Protein AF-A0A7S2XQP4-F1 (afdb_monomer)

InterPro domains:
  IPR036770 Ankyrin repeat-containing domain superfamily [G3DSA:1.25.40.20] (1-194)
  IPR036770 Ankyrin repeat-containing domain superfamily [SSF48403] (5-182)

Radius of gyration: 18.15 Å; Cα contacts (8 Å, |Δi|>4): 309; chains: 1; bounding box: 53×40×54 Å

Foldseek 3Di:
DDPDQLLNCLLVVVQVVNVVQCPDPVNLVLLLPLQNARADPPDPRPWRDHSLLSNLLRQHPPVSNVSSCVSHVCLQLQATPPWGAGSLLSNLLSQLPVPPDPDHDLVSNVVSCVSDLLLSQQQAFTNDPVWTDGSLLSNLLSVGPLSNNLSSLVSVVVNVDQRAIPVRDGSLVSNVPRDPCVVPVQSNQSSVQSNVVHHRDDDPDPPPPPPDPPDD

Mean predicted aligned error: 7.19 Å

Organism: NCBI:txid420275

Solvent-accessible surface area (backbone atoms only — not comparable to full-atom values): 12306 Å² total; per-residue (Å²): 131,82,85,76,48,66,66,55,28,42,78,67,63,36,59,68,59,39,55,60,47,54,72,35,66,77,46,39,57,42,53,46,38,94,79,44,47,57,83,53,97,86,48,74,93,74,46,41,38,40,66,56,36,52,31,26,52,60,66,55,56,66,70,60,50,52,50,51,38,75,50,27,58,62,55,61,72,44,54,24,34,86,33,37,38,30,23,56,43,31,26,36,52,44,46,24,53,63,91,83,48,96,75,69,69,64,57,62,49,51,52,50,45,72,77,39,68,36,54,63,61,50,69,44,46,18,62,34,97,91,48,27,39,24,46,52,31,45,20,36,50,44,58,28,50,66,66,54,49,42,55,43,48,55,47,34,57,78,54,74,55,87,69,54,35,75,83,72,39,42,36,67,55,36,33,58,73,64,42,71,55,89,82,41,57,66,61,51,53,28,50,56,22,46,82,66,80,37,82,50,80,83,66,85,74,75,81,73,72,70,73,71,94,81,71,132

pLDDT: mean 83.09, std 13.64, range [42.19, 96.81]

Nearest PDB structures (foldseek):
  7jya-assembly3_C  TM=7.624E-01  e=9.072E-04  Homo sapiens
  6lbg-assembly2_A  TM=7.378E-01  e=1.283E-03  Homo sapiens
  6xkc-assembly1_A  TM=7.132E-01  e=2.002E-03  Homo sapiens
  6len-assembly1_A  TM=7.351E-01  e=6.245E-03  Homo sapiens
  9bor-assembly1_A  TM=5.956E-01  e=2.754E-02  Homo sapiens

Sequence (216 aa):
MGNASLRKAILNEQWEDVRVMIKKESVMERIRNKNYIIPDRTVAEDQLVTALHLACSRDPPEDVLLTLLHLNLQSALTPSSPGGELPIHCAVRRAGQRKKRKFFSVEAVRILLDYSDASQQMSQQSSSEKGAFTPLHLACAVRAPCEVIRLLHEADLDSSRICLDAEHRTAWEIAKIKNHWIRYPTWRKNVKAILRGSDPVVYSEELNDEPNPAAP

Structure (mmCIF, N/CA/C/O backbone):
data_AF-A0A7S2XQP4-F1
#
_entry.id   AF-A0A7S2XQP4-F1
#
loop_
_atom_site.group_PDB
_atom_site.id
_atom_site.type_symbol
_atom_site.label_atom_id
_atom_site.label_alt_id
_atom_site.label_comp_id
_atom_site.label_asym_id
_atom_site.label_entity_id
_atom_site.label_seq_id
_atom_site.pdbx_PDB_ins_code
_atom_site.Cartn_x
_atom_site.Cartn_y
_atom_site.Cartn_z
_atom_site.occupancy
_atom_site.B_iso_or_equiv
_atom_site.auth_seq_id
_atom_site.auth_comp_id
_atom_site.auth_asym_id
_atom_site.auth_atom_id
_atom_site.pdbx_PDB_model_num
ATOM 1 N N . MET A 1 1 ? -7.258 0.270 33.671 1.00 44.06 1 MET A N 1
ATOM 2 C CA . MET A 1 1 ? -6.580 -0.190 32.438 1.00 44.06 1 MET A CA 1
ATOM 3 C C . MET A 1 1 ? -6.758 0.893 31.388 1.00 44.06 1 MET A C 1
ATOM 5 O O . MET A 1 1 ? -7.894 1.262 31.120 1.00 44.06 1 MET A O 1
ATOM 9 N N . GLY A 1 2 ? -5.674 1.496 30.896 1.00 50.19 2 GLY A N 1
ATOM 10 C CA . GLY A 1 2 ? -5.769 2.589 29.922 1.00 50.19 2 GLY A CA 1
ATOM 11 C C . GLY A 1 2 ? -6.382 2.090 28.615 1.00 50.19 2 GLY A C 1
ATOM 12 O O . GLY A 1 2 ? -5.980 1.037 28.129 1.00 50.19 2 GLY A O 1
ATOM 13 N N . ASN A 1 3 ? -7.350 2.823 28.061 1.00 50.72 3 ASN A N 1
ATOM 14 C CA . ASN A 1 3 ? -7.895 2.550 26.732 1.00 50.72 3 ASN A CA 1
ATOM 15 C C . ASN A 1 3 ? -6.755 2.637 25.711 1.00 50.72 3 ASN A C 1
ATOM 17 O O . ASN A 1 3 ? -6.392 3.729 25.269 1.00 50.72 3 ASN A O 1
ATOM 21 N N . ALA A 1 4 ? -6.154 1.497 25.369 1.00 67.69 4 ALA A N 1
ATOM 22 C CA . ALA A 1 4 ? -5.223 1.429 24.262 1.00 67.69 4 ALA A CA 1
ATOM 23 C C . ALA A 1 4 ? -5.968 1.913 23.011 1.00 67.69 4 ALA A C 1
ATOM 25 O O . ALA A 1 4 ? -7.053 1.433 22.687 1.00 67.69 4 ALA A O 1
ATOM 26 N N . SER A 1 5 ? -5.423 2.940 22.363 1.00 89.19 5 SER A N 1
ATOM 27 C CA . SER A 1 5 ? -5.982 3.446 21.114 1.00 89.19 5 SER A CA 1
ATOM 28 C C . SER A 1 5 ? -5.834 2.373 20.038 1.00 89.19 5 SER A C 1
ATOM 30 O O . SER A 1 5 ? -4.764 1.768 19.936 1.00 89.19 5 SER A O 1
ATOM 32 N N . LEU A 1 6 ? -6.858 2.192 19.199 1.00 90.50 6 LEU A N 1
ATOM 33 C CA . LEU A 1 6 ? -6.806 1.329 18.012 1.00 90.50 6 LEU A CA 1
ATOM 34 C C . LEU A 1 6 ? -5.544 1.607 17.175 1.00 90.50 6 LEU A C 1
ATOM 36 O O . LEU A 1 6 ? -4.886 0.673 16.725 1.00 90.50 6 LEU A O 1
ATOM 40 N N . ARG A 1 7 ? -5.136 2.886 17.072 1.00 90.31 7 ARG A N 1
ATOM 41 C CA . ARG A 1 7 ? -3.869 3.311 16.447 1.00 90.31 7 ARG A CA 1
ATOM 42 C C . ARG A 1 7 ? -2.678 2.536 16.993 1.00 90.31 7 ARG A C 1
ATOM 44 O O . ARG A 1 7 ? -1.879 1.998 16.240 1.00 90.31 7 ARG A O 1
ATOM 51 N N . LYS A 1 8 ? -2.554 2.524 18.321 1.00 92.12 8 LYS A N 1
ATOM 52 C CA . LYS A 1 8 ? -1.410 1.966 19.039 1.00 92.12 8 LYS A CA 1
ATOM 53 C C . LYS A 1 8 ? -1.379 0.451 18.880 1.00 92.12 8 LYS A C 1
ATOM 55 O O . LYS A 1 8 ? -0.309 -0.088 18.632 1.00 92.12 8 LYS A O 1
ATOM 60 N N . ALA A 1 9 ? -2.541 -0.200 18.957 1.00 95.00 9 ALA A N 1
ATOM 61 C CA . ALA A 1 9 ? -2.655 -1.635 18.725 1.00 95.00 9 ALA A CA 1
ATOM 62 C C . ALA A 1 9 ? -2.210 -2.010 17.299 1.00 95.00 9 ALA A C 1
ATOM 64 O O . ALA A 1 9 ? -1.390 -2.907 17.149 1.00 95.00 9 ALA A O 1
ATOM 65 N N . ILE A 1 10 ? -2.639 -1.268 16.267 1.00 94.69 10 ILE A N 1
ATOM 66 C CA . ILE A 1 10 ? -2.197 -1.492 14.877 1.00 94.69 10 ILE A CA 1
ATOM 67 C C . ILE A 1 10 ? -0.692 -1.220 14.713 1.00 94.69 10 ILE A C 1
ATOM 69 O O . ILE A 1 10 ? 0.028 -2.033 14.140 1.00 94.69 10 ILE A O 1
ATOM 73 N N . LEU A 1 11 ? -0.185 -0.097 15.234 1.00 92.19 11 LEU A N 1
ATOM 74 C CA . LEU A 1 11 ? 1.234 0.274 15.122 1.00 92.19 11 LEU A CA 1
ATOM 75 C C . LEU A 1 11 ? 2.173 -0.692 15.858 1.00 92.19 11 LEU A C 1
ATOM 77 O O . LEU A 1 11 ? 3.334 -0.817 15.471 1.00 92.19 11 LEU A O 1
ATOM 81 N N . ASN A 1 12 ? 1.688 -1.359 16.900 1.00 94.12 12 ASN A N 1
ATOM 82 C CA . ASN A 1 12 ? 2.415 -2.404 17.616 1.00 94.12 12 ASN A CA 1
ATOM 83 C C . ASN A 1 12 ? 2.062 -3.811 17.124 1.00 94.12 12 ASN A C 1
ATOM 85 O O . ASN A 1 12 ? 2.568 -4.781 17.678 1.00 94.12 12 ASN A O 1
ATOM 89 N N . GLU A 1 13 ? 1.200 -3.916 16.109 1.00 94.81 13 GLU A N 1
ATOM 90 C CA . GLU A 1 13 ? 0.775 -5.176 15.498 1.00 94.81 13 GLU A CA 1
ATOM 91 C C . GLU A 1 13 ? 0.135 -6.159 16.484 1.00 94.81 13 GLU A C 1
ATOM 93 O O . GLU A 1 13 ? 0.245 -7.379 16.374 1.00 94.81 13 GLU A O 1
ATOM 98 N N . GLN A 1 14 ? -0.566 -5.608 17.470 1.00 95.62 14 GLN A N 1
ATOM 99 C CA . GLN A 1 14 ? -1.340 -6.351 18.454 1.00 95.62 14 GLN A CA 1
ATOM 100 C C . GLN A 1 14 ? -2.693 -6.725 17.838 1.00 95.62 14 GLN A C 1
ATOM 102 O O . GLN A 1 14 ? -3.735 -6.202 18.225 1.00 95.62 14 GLN A O 1
ATOM 107 N N . TRP A 1 15 ? -2.681 -7.590 16.821 1.00 95.56 15 TRP A N 1
ATOM 108 C CA . TRP A 1 15 ? -3.864 -7.888 16.004 1.00 95.56 15 TRP A CA 1
ATOM 109 C C . TRP A 1 15 ? -5.032 -8.475 16.800 1.00 95.56 15 TRP A C 1
ATOM 111 O O . TRP A 1 15 ? -6.185 -8.207 16.473 1.00 95.56 15 TRP A O 1
ATOM 121 N N . GLU A 1 16 ? -4.754 -9.195 17.887 1.00 96.44 16 GLU A N 1
ATOM 122 C CA . GLU A 1 16 ? -5.806 -9.689 18.778 1.00 96.44 16 GLU A CA 1
ATOM 123 C C . GLU A 1 16 ? -6.508 -8.546 19.525 1.00 96.44 16 GLU A C 1
ATOM 125 O O . GLU A 1 16 ? -7.737 -8.475 19.553 1.00 96.44 16 GLU A O 1
ATOM 130 N N . ASP A 1 17 ? -5.744 -7.571 20.025 1.00 95.00 17 ASP A N 1
ATOM 131 C CA . ASP A 1 17 ? -6.309 -6.361 20.626 1.00 95.00 17 ASP A CA 1
ATOM 132 C C . ASP A 1 17 ? -7.120 -5.573 19.591 1.00 95.00 17 ASP A C 1
ATOM 134 O O . ASP A 1 17 ? -8.201 -5.070 19.900 1.00 95.00 17 ASP A O 1
ATOM 138 N N . VAL A 1 18 ? -6.639 -5.503 18.344 1.00 95.38 18 VAL A N 1
ATOM 139 C CA . VAL A 1 18 ? -7.362 -4.880 17.226 1.00 95.38 18 VAL A CA 1
ATOM 140 C C . VAL A 1 18 ? -8.710 -5.573 16.995 1.00 95.38 18 VAL A C 1
ATOM 142 O O . VAL A 1 18 ? -9.725 -4.881 16.934 1.00 95.38 18 VAL A O 1
ATOM 145 N N . ARG A 1 19 ? -8.767 -6.912 16.953 1.00 95.69 19 ARG A N 1
ATOM 146 C CA . ARG A 1 19 ? -10.027 -7.673 16.821 1.00 95.69 19 ARG A CA 1
ATOM 147 C C . ARG A 1 19 ? -11.001 -7.371 17.955 1.00 95.69 19 ARG A C 1
ATOM 149 O O . ARG A 1 19 ? -12.180 -7.118 17.706 1.00 95.69 19 ARG A O 1
ATOM 156 N N . VAL A 1 20 ? -10.519 -7.367 19.199 1.00 94.75 20 VAL A N 1
ATOM 157 C CA . VAL A 1 20 ? -11.343 -7.051 20.377 1.00 94.75 20 VAL A CA 1
ATOM 158 C C . VAL A 1 20 ? -11.851 -5.609 20.322 1.00 94.75 20 VAL A C 1
ATOM 160 O O . VAL A 1 20 ? -13.005 -5.347 20.657 1.00 94.75 20 VAL A O 1
ATOM 163 N N . MET A 1 21 ? -11.013 -4.660 19.899 1.00 93.38 21 MET A N 1
ATOM 164 C CA . MET A 1 21 ? -11.388 -3.250 19.787 1.00 93.38 21 MET A CA 1
ATOM 165 C C . MET A 1 21 ? -12.403 -3.008 18.678 1.00 93.38 21 MET A C 1
ATOM 167 O O . MET A 1 21 ? -13.371 -2.291 18.914 1.00 93.38 21 MET A O 1
ATOM 171 N N . ILE A 1 22 ? -12.205 -3.603 17.500 1.00 92.50 22 ILE A N 1
ATOM 172 C CA . ILE A 1 22 ? -13.091 -3.425 16.349 1.00 92.50 22 ILE A CA 1
ATOM 173 C C . ILE A 1 22 ? -14.491 -3.979 16.637 1.00 92.50 22 ILE A C 1
ATOM 175 O O . ILE A 1 22 ? -15.457 -3.414 16.154 1.00 92.50 22 ILE A O 1
ATOM 179 N N . LYS A 1 23 ? -14.643 -5.004 17.483 1.00 92.31 23 LYS A N 1
ATOM 180 C CA . LYS A 1 23 ? -15.965 -5.521 17.888 1.00 92.31 23 LYS A CA 1
ATOM 181 C C . LYS A 1 23 ? -16.763 -4.579 18.805 1.00 92.31 23 LYS A C 1
ATOM 183 O O . LYS A 1 23 ? -17.938 -4.830 19.055 1.00 92.31 23 LYS A O 1
ATOM 188 N N . LYS A 1 24 ? -16.158 -3.515 19.346 1.00 91.75 24 LYS A N 1
ATOM 189 C CA . LYS A 1 24 ? -16.864 -2.549 20.206 1.00 91.75 24 LYS A CA 1
ATOM 190 C C . LYS A 1 24 ? -17.663 -1.576 19.337 1.00 91.75 24 LYS A C 1
ATOM 192 O O . LYS A 1 24 ? -17.072 -0.890 18.508 1.00 91.75 24 LYS A O 1
ATOM 197 N N . GLU A 1 25 ? -18.969 -1.438 19.582 1.00 87.06 25 GLU A N 1
ATOM 198 C CA . GLU A 1 25 ? -19.864 -0.581 18.774 1.00 87.06 25 GLU A CA 1
ATOM 199 C C . GLU A 1 25 ? -19.346 0.856 18.626 1.00 87.06 25 GLU A C 1
ATOM 201 O O . GLU A 1 25 ? -19.326 1.411 17.533 1.00 87.06 25 GLU A O 1
ATOM 206 N N . SER A 1 26 ? -18.815 1.438 19.703 1.00 85.81 26 SER A N 1
ATOM 207 C CA . SER A 1 26 ? -18.258 2.795 19.672 1.00 85.81 26 SER A CA 1
ATOM 208 C C . SER A 1 26 ? -17.043 2.951 18.750 1.00 85.81 26 SER A C 1
ATOM 210 O O . SER A 1 26 ? -16.777 4.050 18.266 1.00 85.81 26 SER A O 1
ATOM 212 N N . VAL A 1 27 ? -16.288 1.877 18.507 1.00 82.75 27 VAL A N 1
ATOM 213 C CA . VAL A 1 27 ? -15.153 1.856 17.574 1.00 82.75 27 VAL A CA 1
ATOM 214 C C . VAL A 1 27 ? -15.639 1.598 16.152 1.00 82.75 27 VAL A C 1
ATOM 216 O O . VAL A 1 27 ? -15.161 2.261 15.235 1.00 82.75 27 VAL A O 1
ATOM 219 N N . MET A 1 28 ? -16.610 0.699 15.964 1.00 82.69 28 MET A N 1
ATOM 220 C CA . MET A 1 28 ? -17.223 0.463 14.652 1.00 82.69 28 MET A CA 1
ATOM 221 C C . MET A 1 28 ? -17.856 1.732 14.099 1.00 82.69 28 MET A C 1
ATOM 223 O O . MET A 1 28 ? -17.564 2.106 12.969 1.00 82.69 28 MET A O 1
ATOM 227 N N . GLU A 1 29 ? -18.653 2.428 14.908 1.00 85.56 29 GLU A N 1
ATOM 228 C CA . GLU A 1 29 ? -19.345 3.643 14.477 1.00 85.56 29 GLU A CA 1
ATOM 229 C C . GLU A 1 29 ? -18.367 4.760 14.111 1.00 85.56 29 GLU A C 1
ATOM 231 O O . GLU A 1 29 ? -18.560 5.501 13.148 1.00 85.56 29 GLU A O 1
ATOM 236 N N . ARG A 1 30 ? -17.242 4.816 14.828 1.00 85.44 30 ARG A N 1
ATOM 237 C CA . ARG A 1 30 ? -16.115 5.660 14.448 1.00 85.44 30 ARG A CA 1
ATOM 238 C C . ARG A 1 30 ? -15.584 5.260 13.077 1.00 85.44 30 ARG A C 1
ATOM 240 O O . ARG A 1 30 ? -15.604 6.094 12.192 1.00 85.44 30 ARG A O 1
ATOM 247 N N . ILE A 1 31 ? -15.180 4.009 12.861 1.00 83.12 31 ILE A N 1
ATOM 248 C CA . ILE A 1 31 ? -14.607 3.560 11.577 1.00 83.12 31 ILE A CA 1
ATOM 249 C C . ILE A 1 31 ? -15.575 3.766 10.398 1.00 83.12 31 ILE A C 1
ATOM 251 O O . ILE A 1 31 ? -15.127 4.180 9.327 1.00 83.12 31 ILE A O 1
ATOM 255 N N . ARG A 1 32 ? -16.878 3.513 10.592 1.00 86.31 32 ARG A N 1
ATOM 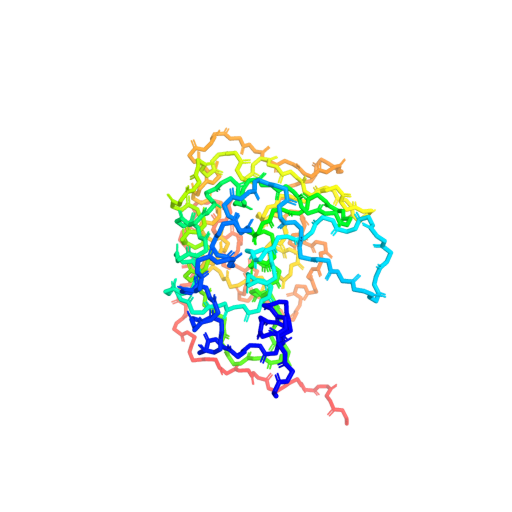256 C CA . ARG A 1 32 ? -17.934 3.718 9.582 1.00 86.31 32 ARG A CA 1
ATOM 257 C C . ARG A 1 32 ? -18.041 5.170 9.135 1.00 86.31 32 ARG A C 1
ATOM 259 O O . ARG A 1 32 ? -18.362 5.439 7.977 1.00 86.31 32 ARG A O 1
ATOM 266 N N . ASN A 1 33 ? -17.785 6.115 10.036 1.00 83.25 33 ASN A N 1
ATOM 267 C CA . ASN A 1 33 ? -17.797 7.520 9.680 1.00 83.25 33 ASN A CA 1
ATOM 268 C C . ASN A 1 33 ? -16.641 7.802 8.706 1.00 83.25 33 ASN A C 1
ATOM 270 O O . ASN A 1 33 ? -15.470 7.617 9.039 1.00 83.25 33 ASN A O 1
ATOM 274 N N . LYS A 1 34 ? -16.979 8.260 7.493 1.00 64.31 34 LYS A N 1
ATOM 275 C CA . LYS A 1 34 ? -16.046 8.475 6.368 1.00 64.31 34 LYS A CA 1
ATOM 276 C C . LYS A 1 34 ? -14.825 9.329 6.733 1.00 64.31 34 LYS A C 1
ATOM 278 O O . LYS A 1 34 ? -13.781 9.187 6.109 1.00 64.31 34 LYS A O 1
ATOM 283 N N . ASN A 1 35 ? -14.949 10.158 7.768 1.00 62.03 35 ASN A N 1
ATOM 284 C CA . ASN A 1 35 ? -13.912 11.071 8.236 1.00 62.03 35 ASN A CA 1
ATOM 285 C C . ASN A 1 35 ? -13.186 10.588 9.497 1.00 62.03 35 ASN A C 1
ATOM 287 O O . ASN A 1 35 ? -12.540 11.397 10.163 1.00 62.03 35 ASN A O 1
ATOM 291 N N . TYR A 1 36 ? -13.292 9.310 9.881 1.00 69.00 36 TYR A N 1
ATOM 292 C CA . TYR A 1 36 ? -12.558 8.807 11.040 1.00 69.00 36 TYR A CA 1
ATOM 293 C C . TYR A 1 36 ? -11.077 8.634 10.733 1.00 69.00 36 TYR A C 1
ATOM 295 O O . TYR A 1 36 ? -10.547 7.561 10.438 1.00 69.00 36 TYR A O 1
ATOM 303 N N . ILE A 1 37 ? -10.417 9.773 10.834 1.00 70.00 37 ILE A N 1
ATOM 304 C CA . ILE A 1 37 ? -8.987 9.925 10.951 1.00 70.00 37 ILE A CA 1
ATOM 305 C C . ILE A 1 37 ? -8.637 9.410 12.332 1.00 70.00 37 ILE A C 1
ATOM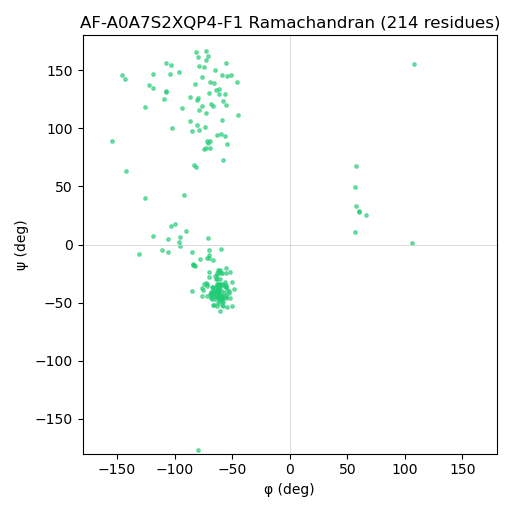 307 O O . ILE A 1 37 ? -9.270 9.785 13.320 1.00 70.00 37 ILE A O 1
ATOM 311 N N . ILE A 1 38 ? -7.643 8.536 12.420 1.00 68.81 38 ILE A N 1
ATOM 312 C CA . ILE A 1 38 ? -7.154 8.120 13.724 1.00 68.81 38 ILE A CA 1
ATOM 313 C C . ILE A 1 38 ? -6.209 9.221 14.210 1.00 68.81 38 ILE A C 1
ATOM 315 O O . ILE A 1 38 ? -5.073 9.256 13.729 1.00 68.81 38 ILE A O 1
ATOM 319 N N . PRO A 1 39 ? -6.617 10.104 15.145 1.00 60.84 39 PRO A N 1
ATOM 320 C CA . PRO A 1 39 ? -5.781 11.224 15.544 1.00 60.84 39 PRO A CA 1
ATOM 321 C C . PRO A 1 39 ? -4.476 10.699 16.138 1.00 60.84 39 PRO A C 1
ATOM 323 O O . PRO A 1 39 ? -4.477 9.834 17.023 1.00 60.84 39 PRO A O 1
ATOM 326 N N . ASP A 1 40 ? -3.359 11.218 15.640 1.00 66.12 40 ASP A N 1
ATOM 327 C CA . ASP A 1 40 ? -2.088 11.103 16.331 1.00 66.12 40 ASP A CA 1
ATOM 328 C C . ASP A 1 40 ? -1.893 12.351 17.178 1.00 66.12 40 ASP A C 1
ATOM 330 O O . ASP A 1 40 ? -1.796 13.446 16.643 1.00 66.12 40 ASP A O 1
ATOM 334 N N . ARG A 1 41 ? -1.810 12.202 18.501 1.00 63.88 41 ARG A N 1
ATOM 335 C CA . ARG A 1 41 ? -1.507 13.344 19.380 1.00 63.88 41 ARG A CA 1
ATOM 336 C C . ARG A 1 41 ? -0.065 13.837 19.234 1.00 63.88 41 ARG A C 1
ATOM 338 O O . ARG A 1 41 ? 0.287 14.838 19.843 1.00 63.88 41 ARG A O 1
ATOM 345 N N . THR A 1 42 ? 0.777 13.101 18.510 1.00 63.88 42 THR A N 1
ATOM 346 C CA . THR A 1 42 ? 2.208 13.392 18.360 1.00 63.88 42 THR A CA 1
ATOM 347 C C . THR A 1 42 ? 2.578 13.957 16.995 1.00 63.88 42 THR A C 1
ATOM 349 O O . THR A 1 42 ? 3.722 14.360 16.800 1.00 63.88 42 THR A O 1
ATOM 352 N N . VAL A 1 43 ? 1.633 14.007 16.057 1.00 59.56 43 VAL A N 1
ATOM 353 C CA . VAL A 1 43 ? 1.865 14.509 14.703 1.00 59.56 43 VAL A CA 1
ATOM 354 C C . VAL A 1 43 ? 0.953 15.708 14.479 1.00 59.56 43 VAL A C 1
ATOM 356 O O . VAL A 1 43 ? -0.130 15.753 15.058 1.00 59.56 43 VAL A O 1
ATOM 359 N N . ALA A 1 44 ? 1.407 16.693 13.697 1.00 65.38 44 ALA A N 1
ATOM 360 C CA . ALA A 1 44 ? 0.605 17.864 13.345 1.00 65.38 44 ALA A CA 1
ATOM 361 C C . ALA A 1 44 ? -0.814 17.435 12.923 1.00 65.38 44 ALA A C 1
ATOM 363 O O . ALA A 1 44 ? -0.966 16.411 12.250 1.00 65.38 44 ALA A O 1
ATOM 364 N N . GLU A 1 45 ? -1.829 18.195 13.344 1.00 60.53 45 GLU A N 1
ATOM 365 C CA . GLU A 1 45 ? -3.257 17.824 13.313 1.00 60.53 45 GLU A CA 1
ATOM 366 C C . GLU A 1 45 ? -3.820 17.509 11.905 1.00 60.53 45 GLU A C 1
ATOM 368 O O . GLU A 1 45 ? -4.940 17.019 11.786 1.00 60.53 45 GLU A O 1
ATOM 373 N N . ASP A 1 46 ? -3.022 17.674 10.847 1.00 65.75 46 ASP A N 1
ATOM 374 C CA . ASP A 1 46 ? -3.437 17.602 9.442 1.00 65.75 46 ASP A CA 1
ATOM 375 C C . ASP A 1 46 ? -3.223 16.230 8.763 1.00 65.75 46 ASP A C 1
ATOM 377 O O . ASP A 1 46 ? -3.416 16.082 7.548 1.00 65.75 46 ASP A O 1
ATOM 381 N N . GLN A 1 47 ? -2.812 15.194 9.507 1.00 76.00 47 GLN A N 1
ATOM 382 C CA . GLN A 1 47 ? -2.591 13.865 8.922 1.00 76.00 47 GLN A CA 1
ATOM 383 C C . GLN A 1 47 ? -3.868 13.026 8.838 1.00 76.00 47 GLN A C 1
ATOM 385 O O . GLN A 1 47 ? -4.254 12.324 9.776 1.00 76.00 47 GLN A O 1
ATOM 390 N N . LEU A 1 48 ? -4.486 13.029 7.660 1.00 82.50 48 LEU A N 1
ATOM 391 C CA . LEU A 1 48 ? -5.571 12.121 7.295 1.00 82.50 48 LEU A CA 1
ATOM 392 C C . LEU A 1 48 ? -5.022 10.703 7.087 1.00 82.50 48 LEU A C 1
ATOM 394 O O . LEU A 1 48 ? -4.634 10.337 5.984 1.00 82.50 48 LEU A O 1
ATOM 398 N N . VAL A 1 49 ? -4.968 9.887 8.139 1.00 89.25 49 VAL A N 1
ATOM 399 C CA . VAL A 1 49 ? -4.577 8.472 8.030 1.00 89.25 49 VAL A CA 1
ATOM 400 C C . VAL A 1 49 ? -5.656 7.591 8.653 1.00 89.25 49 VAL A C 1
ATOM 402 O O . VAL A 1 49 ? -5.952 7.686 9.848 1.00 89.25 49 VAL A O 1
ATOM 405 N N . THR A 1 50 ? -6.257 6.726 7.833 1.00 91.69 50 THR A N 1
ATOM 406 C CA . THR A 1 50 ? -7.311 5.795 8.272 1.00 91.69 50 THR A CA 1
ATOM 407 C C . THR A 1 50 ? -6.715 4.552 8.944 1.00 91.69 50 THR A C 1
ATOM 409 O O . THR A 1 50 ? -5.526 4.249 8.798 1.00 91.69 50 THR A O 1
ATOM 412 N N . ALA A 1 51 ? -7.554 3.783 9.648 1.00 93.94 51 ALA A N 1
ATOM 413 C CA . ALA A 1 51 ? -7.179 2.472 10.193 1.00 93.94 51 ALA A CA 1
ATOM 414 C C . ALA A 1 51 ? -6.584 1.546 9.126 1.00 93.94 51 ALA A C 1
ATOM 416 O O . ALA A 1 51 ? -5.600 0.854 9.386 1.00 93.94 51 ALA A O 1
ATOM 417 N N . LEU A 1 52 ? -7.162 1.578 7.921 1.00 94.44 52 LEU A N 1
ATOM 418 C CA . LEU A 1 52 ? -6.774 0.720 6.813 1.00 94.44 52 LEU A CA 1
ATOM 419 C C . LEU A 1 52 ? -5.362 1.045 6.304 1.00 94.44 52 LEU A C 1
ATOM 421 O O . LEU A 1 52 ? -4.574 0.125 6.109 1.00 94.44 52 LEU A O 1
ATOM 425 N N . HIS A 1 53 ? -4.992 2.327 6.191 1.00 94.25 53 HIS A N 1
ATOM 426 C CA . HIS A 1 53 ? -3.619 2.733 5.846 1.00 94.25 53 HIS A CA 1
ATOM 427 C C . HIS A 1 53 ? -2.600 2.191 6.851 1.00 94.25 53 HIS A C 1
ATOM 429 O O . HIS A 1 53 ? -1.594 1.585 6.472 1.00 94.25 53 HIS A O 1
ATOM 435 N N . LEU A 1 54 ? -2.875 2.386 8.148 1.00 94.00 54 LEU A N 1
ATOM 436 C CA . LEU A 1 54 ? -1.993 1.913 9.212 1.00 94.00 54 LEU A CA 1
ATOM 437 C C . LEU A 1 54 ? -1.868 0.393 9.181 1.00 94.00 54 LEU A C 1
ATOM 439 O O . LEU A 1 54 ? -0.749 -0.111 9.239 1.00 94.00 54 LEU A O 1
ATOM 443 N N . ALA A 1 55 ? -2.985 -0.324 9.041 1.00 95.50 55 ALA A N 1
ATOM 444 C CA . ALA A 1 55 ? -2.996 -1.776 8.956 1.00 95.50 55 ALA A CA 1
ATOM 445 C C . ALA A 1 55 ? -2.147 -2.253 7.770 1.00 95.50 55 ALA A C 1
ATOM 447 O O . ALA A 1 55 ? -1.193 -2.994 7.980 1.00 95.50 55 ALA A O 1
ATOM 448 N N . CYS A 1 56 ? -2.390 -1.731 6.562 1.00 95.25 56 CYS A N 1
ATOM 449 C CA . CYS A 1 56 ? -1.646 -2.078 5.344 1.00 95.25 56 CYS A CA 1
ATOM 450 C C . CYS A 1 56 ? -0.140 -1.801 5.459 1.00 95.25 56 CYS A C 1
ATOM 452 O O . CYS A 1 56 ? 0.679 -2.575 4.967 1.00 95.25 56 CYS A O 1
ATOM 454 N N . SER A 1 57 ? 0.254 -0.740 6.171 1.00 94.00 57 SER A N 1
ATOM 455 C CA . SER A 1 57 ? 1.671 -0.442 6.430 1.00 94.00 57 SER A CA 1
ATOM 456 C C . SER A 1 57 ? 2.366 -1.471 7.336 1.00 94.00 57 SER A C 1
ATOM 458 O O . SER A 1 57 ? 3.596 -1.472 7.446 1.00 94.00 57 SER A O 1
ATOM 460 N N . ARG A 1 58 ? 1.589 -2.338 7.997 1.00 94.69 58 ARG A N 1
ATOM 461 C CA . ARG A 1 58 ? 2.033 -3.301 9.009 1.00 94.69 58 ARG A CA 1
ATOM 462 C C . ARG A 1 58 ? 1.781 -4.765 8.657 1.00 94.69 58 ARG A C 1
ATOM 464 O O . ARG A 1 58 ? 2.111 -5.603 9.487 1.00 94.69 58 ARG A O 1
ATOM 471 N N . ASP A 1 59 ? 1.341 -5.059 7.432 1.00 93.75 59 ASP A N 1
ATOM 472 C CA . ASP A 1 59 ? 1.074 -6.428 6.954 1.00 93.75 59 ASP A CA 1
ATOM 473 C C . ASP A 1 59 ? 0.040 -7.145 7.850 1.00 93.75 59 ASP A C 1
ATOM 475 O O . ASP A 1 59 ? 0.391 -8.024 8.640 1.00 93.75 59 ASP A O 1
ATOM 479 N N . PRO A 1 60 ? -1.220 -6.673 7.836 1.00 95.44 60 PRO A N 1
ATOM 480 C CA . PRO A 1 60 ? -2.237 -7.134 8.765 1.00 95.44 60 PRO A CA 1
ATOM 481 C C . PRO A 1 60 ? -2.714 -8.544 8.382 1.00 95.44 60 PRO A C 1
ATOM 483 O O . PRO A 1 60 ? -2.708 -8.889 7.199 1.00 95.44 60 PRO A O 1
ATOM 486 N N . PRO A 1 61 ? -3.199 -9.346 9.346 1.00 96.44 61 PRO A N 1
ATOM 487 C CA . PRO A 1 61 ? -3.936 -10.565 9.042 1.00 96.44 61 PRO A CA 1
ATOM 488 C C . PRO A 1 61 ? -5.127 -10.283 8.122 1.00 96.44 61 PRO A C 1
ATOM 490 O O . PRO A 1 61 ? -5.788 -9.247 8.252 1.00 96.44 61 PRO A O 1
ATOM 493 N N . GLU A 1 62 ? -5.418 -11.227 7.229 1.00 95.94 62 GLU A N 1
ATOM 494 C CA . GLU A 1 62 ? -6.520 -11.147 6.264 1.00 95.94 62 GLU A CA 1
ATOM 495 C C . GLU A 1 62 ? -7.856 -10.813 6.938 1.00 95.94 62 GLU A C 1
ATOM 497 O O . GLU A 1 62 ? -8.552 -9.894 6.515 1.00 95.94 62 GLU A O 1
ATOM 502 N N . ASP A 1 63 ? -8.182 -11.480 8.045 1.00 96.81 63 ASP A N 1
ATOM 503 C CA . ASP A 1 63 ? -9.445 -11.275 8.753 1.00 96.81 63 ASP A CA 1
ATOM 504 C C . ASP A 1 63 ? -9.590 -9.843 9.296 1.00 96.81 63 ASP A C 1
ATOM 506 O O . ASP A 1 63 ? -10.668 -9.246 9.225 1.00 96.81 63 ASP A O 1
ATOM 510 N N . VAL A 1 64 ? -8.494 -9.253 9.785 1.00 96.62 64 VAL A N 1
ATOM 511 C CA . VAL A 1 64 ? -8.463 -7.856 10.241 1.00 96.62 64 VAL A CA 1
ATOM 512 C C . VAL A 1 64 ? -8.651 -6.909 9.061 1.00 96.62 64 VAL A C 1
ATOM 514 O O . VAL A 1 64 ? -9.426 -5.956 9.163 1.00 96.62 64 VAL A O 1
ATOM 517 N N . LEU A 1 65 ? -7.969 -7.171 7.943 1.00 96.06 65 LEU A N 1
ATOM 518 C CA . LEU A 1 65 ? -8.051 -6.349 6.739 1.00 96.06 65 LEU A CA 1
ATOM 519 C C . LEU A 1 65 ? -9.469 -6.348 6.156 1.00 96.06 65 LEU A C 1
ATOM 521 O O . LEU A 1 65 ? -10.046 -5.279 5.951 1.00 96.06 65 LEU A O 1
ATOM 525 N N . LEU A 1 66 ? -10.054 -7.535 5.980 1.00 95.50 66 LEU A N 1
ATOM 526 C CA . LEU A 1 66 ? -11.428 -7.711 5.523 1.00 95.50 66 LEU A CA 1
ATOM 527 C C . LEU A 1 66 ? -12.405 -7.026 6.474 1.00 95.50 66 LEU A C 1
ATOM 529 O O . LEU A 1 66 ? -13.285 -6.300 6.024 1.00 95.50 66 LEU A O 1
ATOM 533 N N . THR A 1 67 ? -12.252 -7.188 7.789 1.00 95.50 67 THR A N 1
ATOM 534 C CA . THR A 1 67 ? -13.148 -6.532 8.755 1.00 95.50 67 THR A CA 1
ATOM 535 C C . THR A 1 67 ? -13.093 -5.006 8.626 1.00 95.50 67 THR A C 1
ATOM 537 O O . THR A 1 67 ? -14.136 -4.353 8.610 1.00 95.50 67 THR A O 1
ATOM 540 N N . LEU A 1 68 ? -11.899 -4.417 8.490 1.00 94.69 68 LEU A N 1
ATOM 541 C CA . LEU A 1 68 ? -11.748 -2.970 8.294 1.00 94.69 68 LEU A CA 1
ATOM 542 C C . LEU A 1 68 ? -12.393 -2.488 6.984 1.00 94.69 68 LEU A C 1
ATOM 544 O O . LEU A 1 68 ? -13.048 -1.445 6.986 1.00 94.69 68 LEU A O 1
ATOM 548 N N . LEU A 1 69 ? -12.255 -3.255 5.899 1.00 93.94 69 LEU A N 1
ATOM 549 C CA . LEU A 1 69 ? -12.893 -2.968 4.611 1.00 93.94 69 LEU A CA 1
ATOM 550 C C . LEU A 1 69 ? -14.422 -3.034 4.694 1.00 93.94 69 LEU A C 1
ATOM 552 O O . LEU A 1 69 ? -15.094 -2.116 4.230 1.00 93.94 69 LEU A O 1
ATOM 556 N N . HIS A 1 70 ? -14.981 -4.060 5.341 1.00 92.94 70 HIS A N 1
ATOM 557 C CA . HIS A 1 70 ? -16.431 -4.185 5.534 1.00 92.94 70 HIS A CA 1
ATOM 558 C C . HIS A 1 70 ? -17.015 -3.041 6.368 1.00 92.94 70 HIS A C 1
ATOM 560 O O . HIS A 1 70 ? -18.144 -2.616 6.132 1.00 92.94 70 HIS A O 1
ATOM 566 N N . LEU A 1 71 ? -16.258 -2.532 7.344 1.00 91.88 71 LEU A N 1
ATOM 567 C CA . LEU A 1 71 ? -16.701 -1.406 8.164 1.00 91.88 71 LEU A CA 1
ATOM 568 C C . LEU A 1 71 ? -16.676 -0.081 7.407 1.00 91.88 71 LEU A C 1
ATOM 570 O O . LEU A 1 71 ? -17.508 0.783 7.676 1.00 91.88 71 LEU A O 1
ATOM 574 N N . ASN A 1 72 ? -15.730 0.101 6.486 1.00 91.31 72 ASN A N 1
ATOM 575 C CA . ASN A 1 72 ? -15.645 1.310 5.680 1.00 91.31 72 ASN A CA 1
ATOM 576 C C . ASN A 1 72 ? -14.936 1.045 4.348 1.00 91.31 72 ASN A C 1
ATOM 578 O O . ASN A 1 72 ? -13.727 1.251 4.215 1.00 91.31 72 ASN A O 1
ATOM 582 N N . LEU A 1 73 ? -15.718 0.670 3.337 1.00 90.62 73 LEU A N 1
ATOM 583 C CA . LEU A 1 73 ? -15.214 0.387 1.993 1.00 90.62 73 LEU A CA 1
ATOM 584 C C . LEU A 1 73 ? -14.522 1.602 1.362 1.00 90.62 73 LEU A C 1
ATOM 586 O O . LEU A 1 73 ? -13.504 1.474 0.689 1.00 90.62 73 LEU A O 1
ATOM 590 N N . GLN A 1 74 ? -15.044 2.803 1.626 1.00 89.38 74 GLN A N 1
ATOM 591 C CA . GLN A 1 74 ? -14.496 4.045 1.076 1.00 89.38 74 GLN A CA 1
ATOM 592 C C . GLN A 1 74 ? -13.075 4.312 1.568 1.00 89.38 74 GLN A C 1
ATOM 594 O O . GLN A 1 74 ? -12.303 4.947 0.857 1.00 89.38 74 GLN A O 1
ATOM 599 N N . SER A 1 75 ? -12.694 3.768 2.729 1.00 90.38 75 SER A N 1
ATOM 600 C CA . SER A 1 75 ? -11.337 3.916 3.254 1.00 90.38 75 SER A CA 1
ATOM 601 C C . SER A 1 75 ? -10.261 3.306 2.348 1.00 90.38 75 SER A C 1
ATOM 603 O O . SER A 1 75 ? -9.116 3.742 2.431 1.00 90.38 75 SER A O 1
ATOM 605 N N . ALA A 1 76 ? -10.618 2.361 1.465 1.00 91.94 76 ALA A N 1
ATOM 606 C CA . ALA A 1 76 ? -9.732 1.817 0.433 1.00 91.94 76 ALA A CA 1
ATOM 607 C C . ALA A 1 76 ? -9.416 2.831 -0.681 1.00 91.94 76 ALA A C 1
ATOM 609 O O . ALA A 1 76 ? -8.397 2.705 -1.354 1.00 91.94 76 ALA A O 1
ATOM 610 N N . LEU A 1 77 ? -10.281 3.828 -0.878 1.00 90.94 77 LEU A N 1
ATOM 611 C CA . LEU A 1 77 ? -10.175 4.853 -1.921 1.00 90.94 77 LEU A CA 1
ATOM 612 C C . LEU A 1 77 ? -9.866 6.244 -1.356 1.00 90.94 77 LEU A C 1
ATOM 614 O O . LEU A 1 77 ? -9.679 7.186 -2.119 1.00 90.94 77 LEU A O 1
ATOM 618 N N . THR A 1 78 ? -9.832 6.397 -0.031 1.00 89.56 78 THR A N 1
ATOM 619 C CA . THR A 1 78 ? -9.460 7.652 0.624 1.00 89.56 78 THR A CA 1
ATOM 620 C C . THR A 1 78 ? -7.944 7.838 0.557 1.00 89.56 78 THR A C 1
ATOM 622 O O . THR A 1 78 ? -7.231 7.026 1.142 1.00 89.56 78 THR A O 1
ATOM 625 N N . PRO A 1 79 ? -7.428 8.902 -0.079 1.00 90.44 79 PRO A N 1
ATOM 626 C CA . PRO A 1 79 ? -6.003 9.209 -0.054 1.00 90.44 79 PRO A CA 1
ATOM 627 C C . PRO A 1 79 ? -5.565 9.651 1.344 1.00 90.44 79 PRO A C 1
ATOM 629 O O . PRO A 1 79 ? -6.269 10.411 2.014 1.00 90.44 79 PRO A O 1
ATOM 632 N N . SER A 1 80 ? -4.389 9.211 1.784 1.00 90.38 80 SER A N 1
ATOM 633 C CA . SER A 1 80 ? -3.807 9.678 3.037 1.00 90.38 80 SER A CA 1
ATOM 634 C C . SER A 1 80 ? -3.277 11.110 2.934 1.00 90.38 80 SER A C 1
ATOM 636 O O . SER A 1 80 ? -2.900 11.575 1.861 1.00 90.38 80 SER A O 1
ATOM 638 N N . SER A 1 81 ? -3.120 11.790 4.068 1.00 84.94 81 SER A N 1
ATOM 639 C CA . SER A 1 81 ? -2.356 13.039 4.176 1.00 84.94 81 SER A CA 1
ATOM 640 C C . SER A 1 81 ? -1.221 12.891 5.201 1.00 84.94 81 SER A C 1
ATOM 642 O O . SER A 1 81 ? -1.455 12.322 6.273 1.00 84.94 81 SER A O 1
ATOM 644 N N . PRO A 1 82 ? -0.006 13.396 4.912 1.00 82.25 82 PRO A N 1
ATOM 645 C CA . PRO A 1 82 ? 0.416 14.003 3.647 1.00 82.25 82 PRO A CA 1
ATOM 646 C C . PRO A 1 82 ? 0.736 12.933 2.589 1.00 82.25 82 PRO A C 1
ATOM 648 O O . PRO A 1 82 ? 1.132 11.816 2.921 1.00 82.25 82 PRO A O 1
ATOM 651 N N . GLY A 1 83 ? 0.603 13.280 1.309 1.00 83.94 83 GLY A N 1
ATOM 652 C CA . GLY A 1 83 ? 1.129 12.466 0.206 1.00 83.94 83 GLY A CA 1
ATOM 653 C C . GLY A 1 83 ? 0.106 11.685 -0.613 1.00 83.94 83 GLY A C 1
ATOM 654 O O . GLY A 1 83 ? 0.515 10.996 -1.541 1.00 83.94 83 GLY A O 1
ATOM 655 N N . GLY A 1 84 ? -1.191 11.789 -0.322 1.00 90.25 84 GLY A N 1
ATOM 656 C CA . GLY A 1 84 ? -2.257 11.270 -1.184 1.00 90.25 84 GLY A CA 1
ATOM 657 C C . GLY A 1 84 ? -2.187 9.762 -1.413 1.00 90.25 84 GLY A C 1
ATOM 658 O O . GLY A 1 84 ? -2.556 9.281 -2.478 1.00 90.25 84 GLY A O 1
ATOM 659 N N . GLU A 1 85 ? -1.643 9.001 -0.467 1.00 92.00 85 GLU A N 1
ATOM 660 C CA . GLU A 1 85 ? -1.406 7.579 -0.676 1.00 92.00 85 GLU A CA 1
ATOM 661 C C . GLU A 1 85 ? -2.640 6.786 -0.310 1.00 92.00 85 GLU A C 1
ATOM 663 O O . GLU A 1 85 ? -3.128 6.898 0.801 1.00 92.00 85 GLU A O 1
ATOM 668 N N . LEU A 1 86 ? -3.111 5.940 -1.215 1.00 93.56 86 LEU A N 1
ATOM 669 C CA . LEU A 1 86 ? -4.125 4.940 -0.885 1.00 93.56 86 LEU A CA 1
ATOM 670 C C . LEU A 1 86 ? -3.557 3.813 0.002 1.00 93.56 86 LEU A C 1
ATOM 672 O O . LEU A 1 86 ? -2.344 3.563 -0.016 1.00 93.56 86 LEU A O 1
ATOM 676 N N . PRO A 1 87 ? -4.405 3.028 0.692 1.00 95.25 87 PRO A N 1
ATOM 677 C CA . PRO A 1 87 ? -3.953 1.878 1.477 1.00 95.25 87 PRO A CA 1
ATOM 678 C C 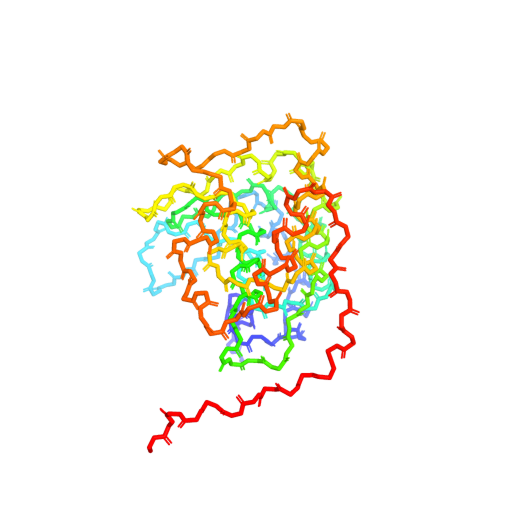. PRO A 1 87 ? -3.144 0.851 0.674 1.00 95.25 87 PRO A C 1
ATOM 680 O O . PRO A 1 87 ? -2.184 0.285 1.201 1.00 95.25 87 PRO A O 1
ATOM 683 N N . ILE A 1 88 ? -3.444 0.672 -0.618 1.00 95.75 88 ILE A N 1
ATOM 684 C CA . ILE A 1 88 ? -2.667 -0.214 -1.498 1.00 95.75 88 ILE A CA 1
ATOM 685 C C . ILE A 1 88 ? -1.215 0.256 -1.663 1.00 95.75 88 ILE A C 1
ATOM 687 O O . ILE A 1 88 ? -0.303 -0.568 -1.647 1.00 95.75 88 ILE A O 1
ATOM 691 N N . HIS A 1 89 ? -0.951 1.568 -1.696 1.00 94.56 89 HIS A N 1
ATOM 692 C CA . HIS A 1 89 ? 0.420 2.090 -1.713 1.00 94.56 89 HIS A CA 1
ATOM 693 C C . HIS A 1 89 ? 1.171 1.706 -0.434 1.00 94.56 89 HIS A C 1
ATOM 695 O O . HIS A 1 89 ? 2.345 1.330 -0.484 1.00 94.56 89 HIS A O 1
ATOM 701 N N . CYS A 1 90 ? 0.490 1.756 0.716 1.00 94.25 90 CYS A N 1
ATOM 702 C CA . CYS A 1 90 ? 1.054 1.352 2.001 1.00 94.25 90 CYS A CA 1
ATOM 703 C C . CYS A 1 90 ? 1.391 -0.149 2.023 1.00 94.25 90 CYS A C 1
ATOM 705 O O . CYS A 1 90 ? 2.498 -0.508 2.435 1.00 94.25 90 CYS A O 1
ATOM 707 N N . ALA A 1 91 ? 0.490 -1.005 1.524 1.00 95.31 91 ALA A N 1
ATOM 708 C CA . ALA A 1 91 ? 0.720 -2.446 1.396 1.00 95.31 91 ALA A CA 1
ATOM 709 C C . ALA A 1 91 ? 1.909 -2.747 0.462 1.00 95.31 91 ALA A C 1
ATOM 711 O O . ALA A 1 91 ? 2.849 -3.445 0.840 1.00 95.31 91 ALA A O 1
ATOM 712 N N . VAL A 1 92 ? 1.944 -2.134 -0.724 1.00 95.12 92 VAL A N 1
ATOM 713 C CA . VAL A 1 92 ? 3.026 -2.317 -1.706 1.00 95.12 92 VAL A CA 1
ATOM 714 C C . VAL A 1 92 ? 4.373 -1.837 -1.173 1.00 95.12 92 VAL A C 1
ATOM 716 O O . VAL A 1 92 ? 5.389 -2.520 -1.321 1.00 95.12 92 VAL A O 1
ATOM 719 N N . ARG A 1 93 ? 4.415 -0.675 -0.511 1.00 93.44 93 ARG A N 1
ATOM 720 C CA . ARG A 1 93 ? 5.646 -0.191 0.125 1.00 93.44 93 ARG A CA 1
ATOM 721 C C . ARG A 1 93 ? 6.148 -1.184 1.154 1.00 93.44 93 ARG A C 1
ATOM 723 O O . ARG A 1 93 ? 7.353 -1.436 1.218 1.00 93.44 93 ARG A O 1
ATOM 730 N N . ARG A 1 94 ? 5.236 -1.717 1.969 1.00 93.00 94 ARG A N 1
ATOM 731 C CA . ARG A 1 94 ? 5.565 -2.705 2.988 1.00 93.00 94 ARG A CA 1
ATOM 732 C C . ARG A 1 94 ? 6.149 -3.971 2.356 1.00 93.00 94 ARG A C 1
ATOM 734 O O . ARG A 1 94 ? 7.159 -4.455 2.865 1.00 93.00 94 ARG A O 1
ATOM 741 N N . ALA A 1 95 ? 5.636 -4.396 1.200 1.00 90.25 95 ALA A N 1
ATOM 742 C CA . ALA A 1 95 ? 6.153 -5.526 0.424 1.00 90.25 95 ALA A CA 1
ATOM 743 C C . ALA A 1 95 ? 7.639 -5.413 0.054 1.00 90.25 95 ALA A C 1
ATOM 745 O O . ALA A 1 95 ? 8.366 -6.405 0.051 1.00 90.25 95 ALA A O 1
ATOM 746 N N . GLY A 1 96 ? 8.120 -4.202 -0.237 1.00 87.00 96 GLY A N 1
ATOM 747 C CA . GLY A 1 96 ? 9.525 -3.960 -0.584 1.00 87.00 96 GLY A CA 1
ATOM 748 C C . GLY A 1 96 ? 10.495 -3.941 0.605 1.00 87.00 96 GLY A C 1
ATOM 749 O O . GLY A 1 96 ? 11.717 -3.970 0.425 1.00 87.00 96 GLY A O 1
ATOM 750 N N . GLN A 1 97 ? 9.999 -3.884 1.845 1.00 87.31 97 GLN A N 1
ATOM 751 C CA . GLN A 1 97 ? 10.837 -3.739 3.038 1.00 87.31 97 GLN A CA 1
ATOM 752 C C . GLN A 1 97 ? 11.409 -5.079 3.531 1.00 87.31 97 GLN A C 1
ATOM 754 O O . GLN A 1 97 ? 11.116 -5.533 4.634 1.00 87.31 97 GLN A O 1
ATOM 759 N N . ARG A 1 98 ? 12.323 -5.674 2.756 1.00 68.44 98 ARG A N 1
ATOM 760 C CA . ARG A 1 98 ? 12.988 -6.954 3.089 1.00 68.44 98 ARG A CA 1
ATOM 761 C C . ARG A 1 98 ? 13.823 -6.938 4.380 1.00 68.44 98 ARG A C 1
ATOM 763 O O . ARG A 1 98 ? 14.066 -7.973 4.978 1.00 68.44 98 ARG A O 1
ATOM 770 N N . LYS A 1 99 ? 14.277 -5.766 4.841 1.00 67.88 99 LYS A N 1
ATOM 771 C CA . LYS A 1 99 ? 15.312 -5.663 5.893 1.00 67.88 99 LYS A CA 1
ATOM 772 C C . LYS A 1 99 ? 14.869 -6.045 7.313 1.00 67.88 99 LYS A C 1
ATOM 774 O O . LYS A 1 99 ? 15.724 -6.104 8.187 1.00 67.88 99 LYS A O 1
ATOM 779 N N . LYS A 1 100 ? 13.572 -6.216 7.590 1.00 64.75 100 LYS A N 1
ATOM 780 C CA . LYS A 1 100 ? 13.086 -6.416 8.973 1.00 64.75 100 LYS A CA 1
ATOM 781 C C . LYS A 1 100 ? 12.135 -7.592 9.162 1.00 64.75 100 LYS A C 1
ATOM 783 O O . LYS A 1 100 ? 11.807 -7.892 10.305 1.00 64.75 100 LYS A O 1
ATOM 788 N N . ARG A 1 101 ? 11.678 -8.245 8.090 1.00 66.06 101 ARG A N 1
ATOM 789 C CA . ARG A 1 101 ? 10.743 -9.370 8.178 1.00 66.06 101 ARG A CA 1
ATOM 790 C C . ARG A 1 101 ? 11.039 -10.432 7.150 1.00 66.06 101 ARG A C 1
ATOM 792 O O . ARG A 1 101 ? 11.380 -10.117 6.018 1.00 66.06 101 ARG A O 1
ATOM 799 N N . LYS A 1 102 ? 10.858 -11.675 7.590 1.00 68.50 102 LYS A N 1
ATOM 800 C CA . LYS A 1 102 ? 11.106 -12.872 6.794 1.00 68.50 102 LYS A CA 1
ATOM 801 C C . LYS A 1 102 ? 10.071 -13.041 5.676 1.00 68.50 102 LYS A C 1
ATOM 803 O O . LYS A 1 102 ? 10.413 -13.585 4.638 1.00 68.50 102 LYS A O 1
ATOM 808 N N . PHE A 1 103 ? 8.851 -12.528 5.857 1.00 73.31 103 PHE A N 1
ATOM 809 C CA . PHE A 1 103 ? 7.763 -12.670 4.890 1.00 73.31 103 PHE A CA 1
ATOM 810 C C . PHE A 1 103 ? 6.868 -11.426 4.877 1.00 73.31 103 PHE A C 1
ATOM 812 O O . PHE A 1 103 ? 6.688 -10.782 5.912 1.00 73.31 103 PHE A O 1
ATOM 819 N N . PHE A 1 104 ? 6.358 -11.095 3.693 1.00 83.19 104 PHE A N 1
ATOM 820 C CA . PHE A 1 104 ? 5.286 -10.131 3.463 1.00 83.19 104 PHE A CA 1
ATOM 821 C C . PHE A 1 104 ? 4.124 -10.882 2.821 1.00 83.19 104 PHE A C 1
ATOM 823 O O . PHE A 1 104 ? 4.361 -11.654 1.885 1.00 83.19 104 PHE A O 1
ATOM 830 N N . SER A 1 105 ? 2.900 -10.646 3.286 1.00 86.56 105 SER A N 1
ATOM 831 C CA . SER A 1 105 ? 1.725 -11.256 2.680 1.00 86.56 105 SER A CA 1
ATOM 832 C C . SER A 1 105 ? 1.317 -10.522 1.404 1.00 86.56 105 SER A C 1
ATOM 834 O O . SER A 1 105 ? 0.885 -9.371 1.429 1.00 86.56 105 SER A O 1
ATOM 836 N N . VAL A 1 106 ? 1.397 -11.217 0.267 1.00 93.69 106 VAL A N 1
ATOM 837 C CA . VAL A 1 106 ? 0.829 -10.745 -1.010 1.00 93.69 106 VAL A CA 1
ATOM 838 C C . VAL A 1 106 ? -0.685 -10.512 -0.888 1.00 93.69 106 VAL A C 1
ATOM 840 O O . VAL A 1 106 ? -1.245 -9.680 -1.602 1.00 93.69 106 VAL A O 1
ATOM 843 N N . GLU A 1 107 ? -1.327 -11.193 0.060 1.00 94.50 107 GLU A N 1
ATOM 844 C CA . GLU A 1 107 ? -2.775 -11.216 0.230 1.00 94.50 107 GLU A CA 1
ATOM 845 C C . GLU A 1 107 ? -3.369 -9.839 0.517 1.00 94.50 107 GLU A C 1
ATOM 847 O O . GLU A 1 107 ? -4.426 -9.501 -0.001 1.00 94.50 107 GLU A O 1
ATOM 852 N N . ALA A 1 108 ? -2.653 -8.978 1.247 1.00 94.19 108 ALA A N 1
ATOM 853 C CA . ALA A 1 108 ? -3.135 -7.624 1.496 1.00 94.19 108 ALA A CA 1
ATOM 854 C C . ALA A 1 108 ? -3.292 -6.810 0.201 1.00 94.19 108 ALA A C 1
ATOM 856 O O . ALA A 1 108 ? -4.216 -6.012 0.086 1.00 94.19 108 ALA A O 1
ATOM 857 N N . VAL A 1 109 ? -2.405 -7.012 -0.781 1.00 95.44 109 VAL A N 1
ATOM 858 C CA . VAL A 1 109 ? -2.517 -6.354 -2.092 1.00 95.44 109 VAL A CA 1
ATOM 859 C C . VAL A 1 109 ? -3.670 -6.958 -2.888 1.00 95.44 109 VAL A C 1
ATOM 861 O O . VAL A 1 109 ? -4.462 -6.203 -3.441 1.00 95.44 109 VAL A O 1
ATOM 864 N N . ARG A 1 110 ? -3.793 -8.292 -2.899 1.00 95.25 110 ARG A N 1
ATOM 865 C CA . ARG A 1 110 ? -4.872 -9.011 -3.593 1.00 95.25 110 ARG A CA 1
ATOM 866 C C . ARG A 1 110 ? -6.252 -8.569 -3.098 1.00 95.25 110 ARG A C 1
ATOM 868 O O . ARG A 1 110 ? -7.039 -8.069 -3.886 1.00 95.25 110 ARG A O 1
ATOM 875 N N . ILE A 1 111 ? -6.480 -8.609 -1.785 1.00 95.06 111 ILE A N 1
ATOM 876 C CA . ILE A 1 111 ? -7.744 -8.190 -1.164 1.00 95.06 111 ILE A CA 1
ATOM 877 C C . ILE A 1 111 ? -8.097 -6.741 -1.520 1.00 95.06 111 ILE A C 1
ATOM 879 O O . ILE A 1 111 ? -9.255 -6.441 -1.790 1.00 95.06 111 ILE A O 1
ATOM 883 N N . LEU A 1 112 ? -7.125 -5.821 -1.519 1.00 94.31 112 LEU A N 1
ATOM 884 C CA . LEU A 1 112 ? -7.389 -4.418 -1.862 1.00 94.31 112 LEU A CA 1
ATOM 885 C C . LEU A 1 112 ? -7.759 -4.234 -3.339 1.00 94.31 112 LEU A C 1
ATOM 887 O O . LEU A 1 112 ? -8.624 -3.406 -3.634 1.00 94.31 112 LEU A O 1
ATOM 891 N N . LEU A 1 113 ? -7.135 -5.000 -4.236 1.00 92.75 113 LEU A N 1
ATOM 892 C CA . LEU A 1 113 ? -7.489 -5.022 -5.656 1.00 92.75 113 LEU A CA 1
ATOM 893 C C . LEU A 1 113 ? -8.885 -5.619 -5.874 1.00 92.75 113 LEU A C 1
ATOM 895 O O . LEU A 1 113 ? -9.643 -5.062 -6.655 1.00 92.75 113 LEU A O 1
ATOM 899 N N . ASP A 1 114 ? -9.251 -6.675 -5.143 1.00 90.75 114 ASP A N 1
ATOM 900 C CA . ASP A 1 114 ? -10.558 -7.337 -5.269 1.00 90.75 114 ASP A CA 1
ATOM 901 C C . ASP A 1 114 ? -11.715 -6.496 -4.696 1.00 90.75 114 ASP A C 1
ATOM 903 O O . ASP A 1 114 ? -12.838 -6.535 -5.199 1.00 90.75 114 ASP A O 1
ATOM 907 N N . TYR A 1 115 ? -11.467 -5.734 -3.623 1.00 84.75 115 TYR A N 1
ATOM 908 C CA . TYR A 1 115 ? -12.494 -4.922 -2.953 1.00 84.75 115 TYR A CA 1
ATOM 909 C C . TYR A 1 115 ? -12.730 -3.554 -3.589 1.00 84.75 115 TYR A C 1
ATOM 911 O O . TYR A 1 115 ? -13.736 -2.902 -3.294 1.00 84.75 115 TYR A O 1
ATOM 919 N N . SER A 1 116 ? -11.797 -3.075 -4.402 1.00 75.06 116 SER A N 1
ATOM 920 C CA . SER A 1 116 ? -11.929 -1.797 -5.084 1.00 75.06 116 SER A CA 1
ATOM 921 C C . SER A 1 116 ? -12.191 -2.022 -6.563 1.00 75.06 116 SER A C 1
ATOM 923 O O . SER A 1 116 ? -11.830 -3.049 -7.124 1.00 75.06 116 SER A O 1
ATOM 925 N N . ASP A 1 117 ? -12.809 -1.047 -7.223 1.00 77.75 117 ASP A N 1
ATOM 926 C CA . ASP A 1 117 ? -12.681 -0.962 -8.672 1.00 77.75 117 ASP A CA 1
ATOM 927 C C . ASP A 1 117 ? -11.193 -0.707 -8.947 1.00 77.75 117 ASP A C 1
ATOM 929 O O . ASP A 1 117 ? -10.721 0.425 -8.809 1.00 77.75 117 ASP A O 1
ATOM 933 N N . ALA A 1 118 ? -10.434 -1.780 -9.197 1.00 67.06 118 ALA A N 1
ATOM 934 C CA . ALA A 1 118 ? -8.976 -1.762 -9.270 1.00 67.06 118 ALA A CA 1
ATOM 935 C C . ALA A 1 118 ? -8.475 -0.651 -10.205 1.00 67.06 118 ALA A C 1
ATOM 937 O O . ALA A 1 118 ? -7.480 0.015 -9.917 1.00 67.06 118 ALA A O 1
ATOM 938 N N . SER A 1 119 ? -9.240 -0.345 -11.256 1.00 67.75 119 SER A N 1
ATOM 939 C CA . SER A 1 119 ? -8.981 0.756 -12.186 1.00 67.75 119 SER A CA 1
ATOM 940 C C . SER A 1 119 ? -8.845 2.132 -11.500 1.00 67.75 119 SER A C 1
ATOM 942 O O . SER A 1 119 ? -7.996 2.953 -11.875 1.00 67.75 119 SER A O 1
ATOM 944 N N . GLN A 1 120 ? -9.625 2.386 -10.445 1.00 75.69 120 GLN A N 1
ATOM 945 C CA . GLN A 1 120 ? -9.589 3.629 -9.674 1.00 75.69 120 GLN A CA 1
ATOM 946 C C . GLN A 1 120 ? -8.365 3.696 -8.765 1.00 75.69 120 GLN A C 1
ATOM 948 O O . GLN A 1 120 ? -7.748 4.752 -8.655 1.00 75.69 120 GLN A O 1
ATOM 953 N N . GLN A 1 121 ? -7.976 2.585 -8.136 1.00 72.69 121 GLN A N 1
ATOM 954 C CA . GLN A 1 121 ? -6.787 2.560 -7.278 1.00 72.69 121 GLN A CA 1
ATOM 955 C C . GLN A 1 121 ? -5.485 2.636 -8.076 1.00 72.69 121 GLN A C 1
ATOM 957 O O . GLN A 1 121 ? -4.520 3.253 -7.627 1.00 72.69 121 GLN A O 1
ATOM 962 N N . MET A 1 122 ? -5.461 2.015 -9.254 1.00 74.31 122 MET A N 1
ATOM 963 C CA . MET A 1 122 ? -4.264 1.899 -10.082 1.00 74.31 122 MET A CA 1
ATOM 964 C C . MET A 1 122 ? -3.904 3.205 -10.787 1.00 74.31 122 MET A C 1
ATOM 966 O O . MET A 1 122 ? -2.724 3.526 -10.929 1.00 74.31 122 MET A O 1
ATOM 970 N N . SER A 1 123 ? -4.909 3.997 -11.168 1.00 76.19 123 SER A N 1
ATOM 971 C CA . SER A 1 123 ? -4.698 5.296 -11.814 1.00 76.19 123 SER A CA 1
ATOM 972 C C . SER A 1 123 ? -4.412 6.435 -10.833 1.00 76.19 123 SER A C 1
ATOM 974 O O . SER A 1 123 ? -3.860 7.462 -11.237 1.00 76.19 123 SER A O 1
ATOM 976 N N . GLN A 1 124 ? -4.744 6.269 -9.549 1.00 78.31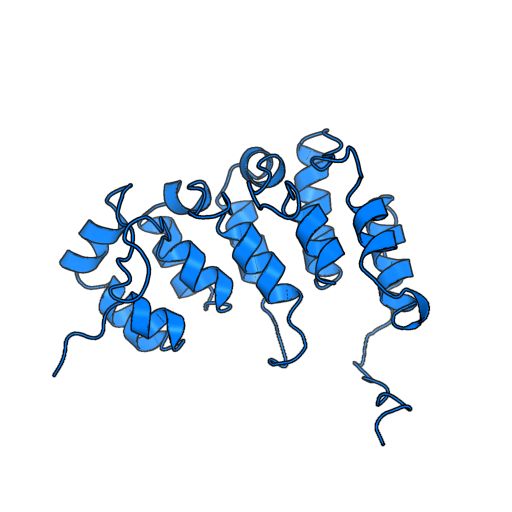 124 GLN A N 1
ATOM 977 C CA . GLN A 1 124 ? -4.438 7.270 -8.537 1.00 78.31 124 GLN A CA 1
ATOM 978 C C . GLN A 1 124 ? -2.947 7.281 -8.220 1.00 78.31 124 GLN A C 1
ATOM 980 O O . GLN A 1 124 ? -2.385 6.342 -7.656 1.00 78.31 124 GLN A O 1
ATOM 985 N N . GLN A 1 125 ? -2.311 8.390 -8.577 1.00 80.56 125 GLN A N 1
ATOM 986 C CA . GLN A 1 125 ? -0.947 8.664 -8.175 1.00 80.56 125 GLN A CA 1
ATOM 987 C C . GLN A 1 125 ? -0.939 9.251 -6.763 1.00 80.56 125 GLN A C 1
ATOM 989 O O . GLN A 1 125 ? -1.742 10.128 -6.438 1.00 80.56 125 GLN A O 1
ATOM 994 N N . SER A 1 126 ? 0.008 8.814 -5.937 1.00 81.00 126 SER A N 1
ATOM 995 C CA . SER A 1 126 ? 0.309 9.519 -4.693 1.00 81.00 126 SER A CA 1
ATOM 996 C C . SER A 1 126 ? 0.723 10.966 -4.982 1.00 81.00 126 SER A C 1
ATOM 998 O O . SER A 1 126 ? 1.374 11.244 -5.977 1.00 81.00 126 SER A O 1
ATOM 1000 N N . SER A 1 127 ? 0.396 11.921 -4.120 1.00 75.94 127 SER A N 1
ATOM 1001 C CA . SER A 1 127 ? 0.841 13.317 -4.233 1.00 75.94 127 SER A CA 1
ATOM 1002 C C . SER A 1 127 ? 2.147 13.551 -3.459 1.00 75.94 127 SER A C 1
ATOM 1004 O O . SER A 1 127 ? 2.269 14.508 -2.691 1.00 75.94 127 SER A O 1
ATOM 1006 N N . SER A 1 128 ? 3.103 12.624 -3.560 1.00 74.62 128 SER A N 1
ATOM 1007 C CA . SER A 1 128 ? 4.344 12.719 -2.788 1.00 74.62 128 SER A CA 1
ATOM 1008 C C . SER A 1 128 ? 5.290 13.761 -3.394 1.00 74.62 128 SER A C 1
ATOM 1010 O O . SER A 1 128 ? 5.421 13.848 -4.613 1.00 74.62 128 SER A O 1
ATOM 1012 N N . GLU A 1 129 ? 6.037 14.491 -2.558 1.00 73.56 129 GLU A N 1
ATOM 1013 C CA . GLU A 1 129 ? 7.102 15.412 -3.012 1.00 73.56 129 GLU A CA 1
ATOM 1014 C C . GLU A 1 129 ? 8.153 14.725 -3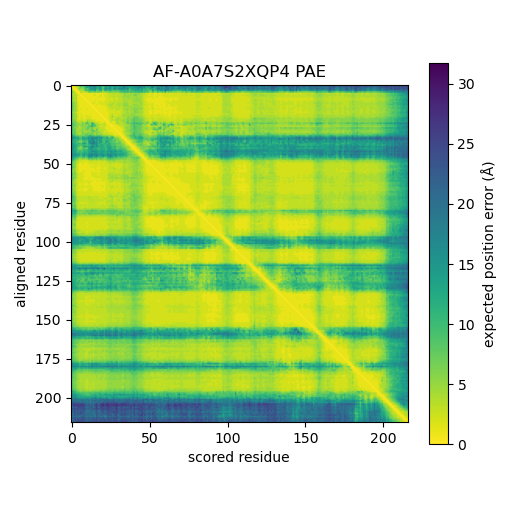.903 1.00 73.56 129 GLU A C 1
ATOM 1016 O O . GLU A 1 129 ? 8.884 15.376 -4.642 1.00 73.56 129 GLU A O 1
ATOM 1021 N N . LYS A 1 130 ? 8.250 13.392 -3.826 1.00 69.88 130 LYS A N 1
ATOM 1022 C CA . LYS A 1 130 ? 9.214 12.575 -4.572 1.00 69.88 130 LYS A CA 1
ATOM 1023 C C . LYS A 1 130 ? 8.692 12.110 -5.933 1.00 69.88 130 LYS A C 1
ATOM 1025 O O . LYS A 1 130 ? 9.322 11.237 -6.533 1.00 69.88 130 LYS A O 1
ATOM 1030 N N . GLY A 1 131 ? 7.573 12.668 -6.381 1.00 76.25 131 GLY A N 1
ATOM 1031 C CA . GLY A 1 131 ? 6.897 12.303 -7.614 1.00 76.25 131 GLY A CA 1
ATOM 1032 C C . GLY A 1 131 ? 5.604 11.548 -7.343 1.00 76.25 131 GLY A C 1
ATOM 1033 O O . GLY A 1 131 ? 5.417 10.927 -6.286 1.00 76.25 131 GLY A O 1
ATOM 1034 N N . ALA A 1 132 ? 4.708 11.634 -8.319 1.00 85.12 132 ALA A N 1
ATOM 1035 C CA . ALA A 1 132 ? 3.401 11.025 -8.244 1.00 85.12 132 ALA A CA 1
ATOM 1036 C C . ALA A 1 132 ? 3.469 9.577 -8.736 1.00 85.12 132 ALA A C 1
ATOM 1038 O O . ALA A 1 132 ? 3.644 9.327 -9.928 1.00 85.12 132 ALA A O 1
ATOM 1039 N N . PHE A 1 133 ? 3.397 8.616 -7.811 1.00 89.81 133 PHE A N 1
ATOM 1040 C CA . PHE A 1 133 ? 3.567 7.197 -8.127 1.00 89.81 133 PHE A CA 1
ATOM 1041 C C . PHE A 1 133 ? 2.244 6.459 -8.043 1.00 89.81 133 PHE A C 1
ATOM 1043 O O . PHE A 1 133 ? 1.561 6.543 -7.029 1.00 89.81 133 PHE A O 1
ATOM 1050 N N . THR A 1 134 ? 1.940 5.671 -9.073 1.00 93.06 134 THR A N 1
ATOM 1051 C CA . THR A 1 134 ? 0.917 4.624 -8.964 1.00 93.06 134 THR A CA 1
ATOM 1052 C C . THR A 1 134 ? 1.439 3.451 -8.122 1.00 93.06 134 THR A C 1
ATOM 1054 O O . THR A 1 134 ? 2.661 3.331 -7.919 1.00 93.06 134 THR A O 1
ATOM 1057 N N . PRO A 1 135 ? 0.569 2.522 -7.685 1.00 94.12 135 PRO A N 1
ATOM 1058 C CA . PRO A 1 135 ? 0.999 1.332 -6.957 1.00 94.12 135 PRO A CA 1
ATOM 1059 C C . PRO A 1 135 ? 2.063 0.516 -7.710 1.00 94.12 135 PRO A C 1
ATOM 1061 O O . PRO A 1 135 ? 3.040 0.077 -7.102 1.00 94.12 135 PRO A O 1
ATOM 1064 N N . LEU A 1 136 ? 1.948 0.377 -9.037 1.00 94.00 136 LEU A N 1
ATOM 1065 C CA . LEU A 1 136 ? 2.912 -0.371 -9.856 1.00 94.00 136 LEU A CA 1
ATOM 1066 C C . LEU A 1 136 ? 4.288 0.315 -9.934 1.00 94.00 136 LEU A C 1
ATOM 1068 O O . LEU A 1 136 ? 5.323 -0.350 -9.799 1.00 94.00 136 LEU A O 1
ATOM 1072 N N . HIS A 1 137 ? 4.328 1.645 -10.091 1.00 93.69 137 HIS A N 1
ATOM 1073 C CA . HIS A 1 137 ? 5.589 2.391 -10.025 1.00 93.69 137 HIS A CA 1
ATOM 1074 C C . HIS A 1 137 ? 6.252 2.223 -8.661 1.00 93.69 137 HIS A C 1
ATOM 1076 O O . HIS A 1 137 ? 7.457 1.969 -8.576 1.00 93.69 137 HIS A O 1
ATOM 1082 N N . LEU A 1 138 ? 5.459 2.329 -7.592 1.00 93.56 138 LEU A N 1
ATOM 1083 C CA . LEU A 1 138 ? 5.943 2.159 -6.233 1.00 93.56 138 LEU A CA 1
ATOM 1084 C C . LEU A 1 138 ? 6.504 0.748 -6.026 1.00 93.56 138 LEU A C 1
ATOM 1086 O O . LEU A 1 138 ? 7.615 0.628 -5.514 1.00 93.56 138 LEU A O 1
ATOM 1090 N N . ALA A 1 139 ? 5.808 -0.298 -6.483 1.00 94.56 139 ALA A N 1
ATOM 1091 C CA . ALA A 1 139 ? 6.257 -1.690 -6.412 1.00 94.56 139 ALA A CA 1
ATOM 1092 C C . ALA A 1 139 ? 7.635 -1.883 -7.068 1.00 94.56 139 ALA A C 1
ATOM 1094 O O . ALA A 1 139 ? 8.539 -2.487 -6.480 1.00 94.56 139 ALA A O 1
ATOM 1095 N N . CYS A 1 140 ? 7.827 -1.293 -8.250 1.00 93.94 140 CYS A N 1
ATOM 1096 C CA . CYS A 1 140 ? 9.100 -1.294 -8.967 1.00 93.94 140 CYS A CA 1
ATOM 1097 C C . CYS A 1 140 ? 10.195 -0.504 -8.231 1.00 93.94 140 CYS A C 1
ATOM 1099 O O . CYS A 1 140 ? 11.348 -0.946 -8.171 1.00 93.94 140 CYS A O 1
ATOM 1101 N N . ALA A 1 141 ? 9.845 0.644 -7.646 1.00 92.38 141 ALA A N 1
ATOM 1102 C CA . ALA A 1 141 ? 10.770 1.492 -6.897 1.00 92.38 141 ALA A CA 1
ATOM 1103 C C . ALA A 1 141 ? 11.267 0.827 -5.605 1.00 92.38 141 ALA A C 1
ATOM 1105 O O . ALA A 1 141 ? 12.423 1.008 -5.226 1.00 92.38 141 ALA A O 1
ATOM 1106 N N . VAL A 1 142 ? 10.407 0.061 -4.925 1.00 91.62 142 VAL A N 1
ATOM 1107 C CA . VAL A 1 142 ? 10.732 -0.574 -3.635 1.00 91.62 142 VAL A CA 1
ATOM 1108 C C . VAL A 1 142 ? 11.227 -2.015 -3.759 1.00 91.62 142 VAL A C 1
ATOM 1110 O O . VAL A 1 142 ? 11.580 -2.612 -2.744 1.00 91.62 142 VAL A O 1
ATOM 1113 N N . ARG A 1 143 ? 11.298 -2.573 -4.975 1.00 92.44 143 ARG A N 1
ATOM 1114 C CA . ARG A 1 143 ? 11.596 -3.997 -5.233 1.00 92.44 143 ARG A CA 1
ATOM 1115 C C . ARG A 1 143 ? 10.625 -4.931 -4.524 1.00 92.44 143 ARG A C 1
ATOM 1117 O O . ARG A 1 143 ? 11.035 -5.868 -3.833 1.00 92.44 143 ARG A O 1
ATOM 1124 N N . ALA A 1 144 ? 9.336 -4.653 -4.684 1.00 92.81 144 ALA A N 1
ATOM 1125 C CA . ALA A 1 144 ? 8.301 -5.569 -4.240 1.00 92.81 144 ALA A CA 1
ATOM 1126 C C . ALA A 1 144 ? 8.507 -6.966 -4.873 1.00 92.81 144 ALA A C 1
ATOM 1128 O O . ALA A 1 144 ? 9.162 -7.088 -5.921 1.00 92.81 144 ALA A O 1
ATOM 1129 N N . PRO A 1 145 ? 7.983 -8.033 -4.244 1.00 92.75 145 PRO A N 1
ATOM 1130 C CA . PRO A 1 145 ? 7.986 -9.371 -4.825 1.00 92.75 145 PRO A CA 1
ATOM 1131 C C . PRO A 1 145 ? 7.413 -9.371 -6.247 1.00 92.75 145 PRO A C 1
ATOM 1133 O O . PRO A 1 145 ? 6.488 -8.613 -6.540 1.00 92.75 145 PRO A O 1
ATOM 1136 N N . CYS A 1 146 ? 7.942 -10.237 -7.119 1.00 92.44 146 CYS A N 1
ATOM 1137 C CA . CYS A 1 146 ? 7.469 -10.356 -8.503 1.00 92.44 146 CYS A CA 1
ATOM 1138 C C . CYS A 1 146 ? 5.961 -10.629 -8.562 1.00 92.44 146 CYS A C 1
ATOM 1140 O O . CYS A 1 146 ? 5.288 -10.087 -9.427 1.00 92.44 146 CYS A O 1
ATOM 1142 N N . GLU A 1 147 ? 5.435 -11.381 -7.593 1.00 94.00 147 GLU A N 1
ATOM 1143 C CA . GLU A 1 147 ? 4.003 -11.646 -7.459 1.00 94.00 147 GLU A CA 1
ATOM 1144 C C . GLU A 1 147 ? 3.169 -10.372 -7.288 1.00 94.00 147 GLU A C 1
ATOM 1146 O O . GLU A 1 147 ? 2.164 -10.196 -7.964 1.00 94.00 147 GLU A O 1
ATOM 1151 N N . VAL A 1 148 ? 3.611 -9.442 -6.436 1.00 94.75 148 VAL A N 1
ATOM 1152 C CA . VAL A 1 148 ? 2.925 -8.156 -6.238 1.00 94.75 148 VAL A CA 1
ATOM 1153 C C . VAL A 1 148 ? 2.968 -7.331 -7.522 1.00 94.75 148 VAL A C 1
ATOM 1155 O O . VAL A 1 148 ? 1.973 -6.727 -7.900 1.00 94.75 148 VAL A O 1
ATOM 1158 N N . ILE A 1 149 ? 4.110 -7.319 -8.216 1.00 94.50 149 ILE A N 1
ATOM 1159 C CA . ILE A 1 149 ? 4.257 -6.600 -9.490 1.00 94.50 149 ILE A CA 1
ATOM 1160 C C . ILE A 1 149 ? 3.342 -7.204 -10.557 1.00 94.50 149 ILE A C 1
ATOM 1162 O O . ILE A 1 149 ? 2.739 -6.452 -11.312 1.00 94.50 149 ILE A O 1
ATOM 1166 N N . ARG A 1 150 ? 3.218 -8.534 -10.597 1.00 94.00 150 ARG A N 1
ATOM 1167 C CA . ARG A 1 150 ? 2.322 -9.250 -11.505 1.00 94.00 150 ARG A CA 1
ATOM 1168 C C . ARG A 1 150 ? 0.859 -8.903 -11.242 1.00 94.00 150 ARG A C 1
ATOM 1170 O O . ARG A 1 150 ? 0.212 -8.430 -12.163 1.00 94.00 150 ARG A O 1
ATOM 1177 N N . LEU A 1 151 ? 0.390 -9.028 -9.997 1.00 93.56 151 LEU A N 1
ATOM 1178 C CA . LEU A 1 151 ? -0.989 -8.680 -9.623 1.00 93.56 151 LEU A CA 1
ATOM 1179 C C . LEU A 1 151 ? -1.340 -7.239 -9.999 1.00 93.56 151 LEU A C 1
ATOM 1181 O O . LEU A 1 151 ? -2.38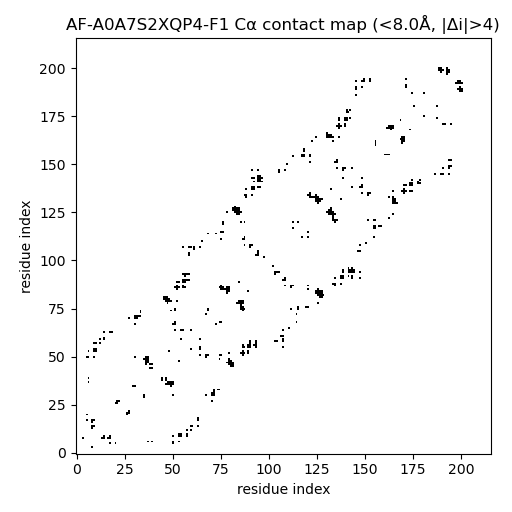5 -6.975 -10.581 1.00 93.56 151 LEU A O 1
ATOM 1185 N N . LEU A 1 152 ? -0.439 -6.302 -9.696 1.00 93.44 152 LEU A N 1
ATOM 1186 C CA . LEU A 1 152 ? -0.629 -4.899 -10.050 1.00 93.44 152 LEU A CA 1
ATOM 1187 C C . LEU A 1 152 ? -0.600 -4.680 -11.565 1.00 93.44 152 LEU A C 1
ATOM 1189 O O . LEU A 1 152 ? -1.338 -3.843 -12.061 1.00 93.44 152 LEU A O 1
ATOM 1193 N N . HIS A 1 153 ? 0.250 -5.391 -12.307 1.00 91.06 153 HIS A N 1
ATOM 1194 C CA . HIS A 1 153 ? 0.314 -5.259 -13.761 1.00 91.06 153 HIS A CA 1
ATOM 1195 C C . HIS A 1 153 ? -0.939 -5.816 -14.442 1.00 91.06 153 HIS A C 1
ATOM 1197 O O . HIS A 1 153 ? -1.468 -5.165 -15.333 1.00 91.06 153 HIS A O 1
ATOM 1203 N N . GLU A 1 154 ? -1.435 -6.971 -14.000 1.00 90.31 154 GLU A N 1
ATOM 1204 C CA . GLU A 1 154 ? -2.680 -7.575 -14.491 1.00 90.31 154 GLU A CA 1
ATOM 1205 C C . GLU A 1 154 ? -3.873 -6.642 -14.238 1.00 90.31 154 GLU A C 1
ATOM 1207 O O . GLU A 1 154 ? -4.605 -6.322 -15.171 1.00 90.31 154 GLU A O 1
ATOM 1212 N N . ALA A 1 155 ? -3.979 -6.086 -13.026 1.00 89.06 155 ALA A N 1
ATOM 1213 C CA . ALA A 1 155 ? -5.007 -5.099 -12.692 1.00 89.06 155 ALA A CA 1
ATOM 1214 C C . ALA A 1 155 ? -4.898 -3.790 -13.509 1.00 89.06 155 ALA A C 1
ATOM 1216 O O . ALA A 1 155 ? -5.902 -3.123 -13.754 1.00 89.06 155 ALA A O 1
ATOM 1217 N N . ASP A 1 156 ? -3.688 -3.401 -13.929 1.00 82.12 156 ASP A N 1
ATOM 1218 C CA . ASP A 1 156 ? -3.462 -2.225 -14.783 1.00 82.12 156 ASP A CA 1
ATOM 1219 C C . ASP A 1 156 ? -3.848 -2.496 -16.246 1.00 82.12 156 ASP A C 1
ATOM 1221 O O . ASP A 1 156 ? -4.412 -1.627 -16.911 1.00 82.12 156 ASP A O 1
ATOM 1225 N N . LEU A 1 157 ? -3.583 -3.707 -16.752 1.00 75.06 157 LEU A N 1
ATOM 1226 C CA . LEU A 1 157 ? -3.915 -4.109 -18.124 1.00 75.06 157 LEU A CA 1
ATOM 1227 C C . LEU A 1 157 ? -5.424 -4.101 -18.374 1.00 75.06 157 LEU A C 1
ATOM 1229 O O . LEU A 1 157 ? -5.854 -3.623 -19.427 1.00 75.06 157 LEU A O 1
ATOM 1233 N N . ASP A 1 158 ? -6.217 -4.523 -17.389 1.00 68.19 158 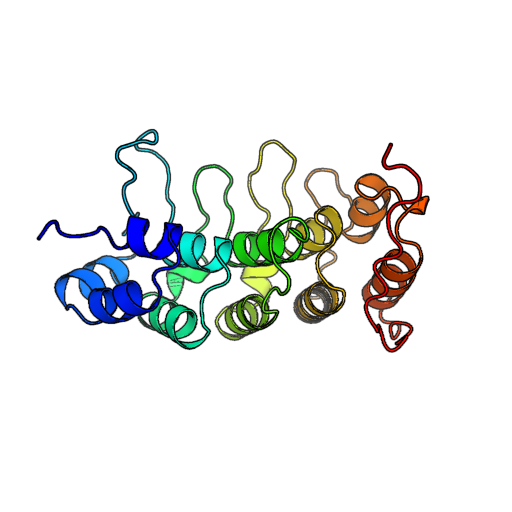ASP A N 1
ATOM 1234 C CA . ASP A 1 158 ? -7.680 -4.427 -17.438 1.00 68.19 158 ASP A CA 1
ATOM 1235 C C . ASP A 1 158 ? -8.161 -2.973 -17.587 1.00 68.19 158 ASP A C 1
ATOM 1237 O O . ASP A 1 158 ? -9.227 -2.708 -18.145 1.00 68.19 158 ASP A O 1
ATOM 1241 N N . SER A 1 159 ? -7.348 -1.999 -17.160 1.00 59.16 159 SER A N 1
ATOM 1242 C CA . SER A 1 159 ? -7.651 -0.572 -17.291 1.00 59.16 159 SER A CA 1
ATOM 1243 C C . SER A 1 159 ? -7.265 0.028 -18.654 1.00 59.16 159 SER A C 1
ATOM 1245 O O . SER A 1 159 ? -7.607 1.181 -18.935 1.00 59.16 159 SER A O 1
ATOM 1247 N N . SER A 1 160 ? -6.591 -0.730 -19.534 1.00 61.41 160 SER A N 1
ATOM 1248 C CA . SER A 1 160 ? -6.111 -0.333 -20.877 1.00 61.41 160 SER A CA 1
ATOM 1249 C C . SER A 1 160 ? -5.183 0.895 -20.931 1.00 61.41 160 SER A C 1
ATOM 1251 O O . SER A 1 160 ? -4.893 1.424 -22.009 1.00 61.41 160 SER A O 1
ATOM 1253 N N . ARG A 1 161 ? -4.699 1.374 -19.781 1.00 69.06 161 ARG A N 1
ATOM 1254 C CA . ARG A 1 161 ? -3.922 2.609 -19.669 1.00 69.06 161 ARG A CA 1
ATOM 1255 C C . ARG A 1 161 ? -2.459 2.311 -19.385 1.00 69.06 161 ARG A C 1
ATOM 1257 O O . ARG A 1 161 ? -2.124 1.584 -18.465 1.00 69.06 161 ARG A O 1
ATOM 1264 N N . ILE A 1 162 ? -1.569 2.949 -20.142 1.00 74.94 162 ILE A N 1
ATOM 1265 C CA . ILE A 1 162 ? -0.164 3.052 -19.742 1.00 74.94 162 ILE A CA 1
ATOM 1266 C C . ILE A 1 162 ? -0.097 4.154 -18.687 1.00 74.94 162 ILE A C 1
ATOM 1268 O O . ILE A 1 162 ? -0.093 5.342 -19.018 1.00 74.94 162 ILE A O 1
ATOM 1272 N N . CYS A 1 163 ? -0.077 3.773 -17.414 1.00 78.88 163 CYS A N 1
ATOM 1273 C CA . CYS A 1 163 ? 0.156 4.723 -16.339 1.00 78.88 163 CYS A CA 1
ATOM 1274 C C . CYS A 1 163 ? 1.603 5.230 -16.398 1.00 78.88 163 CYS A C 1
ATOM 1276 O O . CYS A 1 163 ? 2.553 4.451 -16.295 1.00 78.88 163 CYS A O 1
ATOM 1278 N N . LEU A 1 164 ? 1.761 6.545 -16.539 1.00 86.75 164 LEU A N 1
ATOM 1279 C CA . LEU A 1 164 ? 3.038 7.240 -16.389 1.00 86.75 164 LEU A CA 1
ATOM 1280 C C . LEU A 1 164 ? 3.075 7.946 -15.032 1.00 86.75 164 LEU A C 1
ATOM 1282 O O . LEU A 1 164 ? 2.020 8.266 -14.486 1.00 86.75 164 LEU A O 1
ATOM 1286 N N . ASP A 1 165 ? 4.260 8.177 -14.479 1.00 87.38 165 ASP A N 1
ATOM 1287 C CA . ASP A 1 165 ? 4.436 9.041 -13.307 1.00 87.38 165 ASP A CA 1
ATOM 1288 C C . ASP A 1 165 ? 4.424 10.540 -13.676 1.00 87.38 165 ASP A C 1
ATOM 1290 O O . ASP A 1 165 ? 4.209 10.918 -14.831 1.00 87.38 165 ASP A O 1
ATOM 1294 N N . ALA A 1 166 ? 4.649 11.409 -12.686 1.00 86.12 166 ALA A N 1
ATOM 1295 C CA . ALA A 1 166 ? 4.718 12.862 -12.883 1.00 86.12 166 ALA A CA 1
ATOM 1296 C C . ALA A 1 166 ? 5.835 13.309 -13.849 1.00 86.12 166 ALA A C 1
ATOM 1298 O O . ALA A 1 166 ? 5.757 14.393 -14.420 1.00 86.12 166 ALA A O 1
ATOM 1299 N N . GLU A 1 167 ? 6.864 12.485 -14.051 1.00 88.88 167 GLU A N 1
ATOM 1300 C CA . GLU A 1 167 ? 7.961 12.733 -14.987 1.00 88.88 167 GLU A CA 1
ATOM 1301 C C . GLU A 1 167 ? 7.785 11.980 -16.317 1.00 88.88 167 GLU A C 1
ATOM 1303 O O . GLU A 1 167 ? 8.748 11.825 -17.071 1.00 88.88 167 GLU A O 1
ATOM 1308 N N . HIS A 1 168 ? 6.567 11.517 -16.618 1.00 89.94 168 HIS A N 1
ATOM 1309 C CA . HIS A 1 168 ? 6.224 10.757 -17.822 1.00 89.94 168 HIS A CA 1
ATOM 1310 C C . HIS A 1 168 ? 6.991 9.438 -17.984 1.00 89.94 168 HIS A C 1
ATOM 1312 O O . HIS A 1 168 ? 7.200 8.962 -19.101 1.00 89.94 168 HIS A O 1
ATOM 1318 N N . ARG A 1 169 ? 7.411 8.827 -16.876 1.00 90.94 169 ARG A N 1
A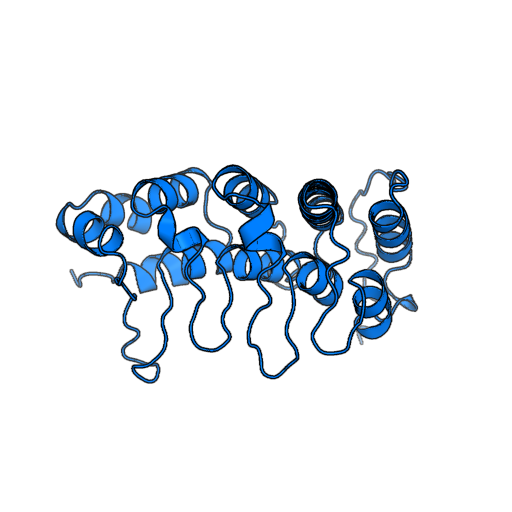TOM 1319 C CA . ARG A 1 169 ? 8.128 7.552 -16.882 1.00 90.94 169 ARG A CA 1
ATOM 1320 C C . ARG A 1 169 ? 7.169 6.406 -16.642 1.00 90.94 169 ARG A C 1
ATOM 1322 O O . ARG A 1 169 ? 6.206 6.527 -15.899 1.00 90.94 169 ARG A O 1
ATOM 1329 N N . THR A 1 170 ? 7.490 5.268 -17.231 1.00 91.88 170 THR A N 1
ATOM 1330 C CA . THR A 1 170 ? 6.825 3.984 -16.995 1.00 91.88 170 THR A CA 1
ATOM 1331 C C . THR A 1 170 ? 7.325 3.316 -15.709 1.00 91.88 170 THR A C 1
ATOM 1333 O O . THR A 1 170 ? 8.449 3.551 -15.247 1.00 91.88 170 THR A O 1
ATOM 1336 N N . ALA A 1 171 ? 6.555 2.362 -15.176 1.00 91.12 171 ALA A N 1
ATOM 1337 C CA . ALA A 1 171 ? 6.994 1.531 -14.051 1.00 91.12 171 ALA A CA 1
ATOM 1338 C C . ALA A 1 171 ? 8.313 0.791 -14.344 1.00 91.12 171 ALA A C 1
ATOM 1340 O O . ALA A 1 171 ? 9.182 0.675 -13.473 1.00 91.12 171 ALA A O 1
ATOM 1341 N N . TRP A 1 172 ? 8.515 0.367 -15.598 1.00 90.81 172 TRP A N 1
ATOM 1342 C CA . TRP A 1 172 ? 9.775 -0.224 -16.040 1.00 90.81 172 TRP A CA 1
ATOM 1343 C C . TRP A 1 172 ? 10.938 0.760 -15.914 1.00 90.81 172 TRP A C 1
ATOM 1345 O O . TRP A 1 172 ? 11.990 0.390 -15.399 1.00 90.81 172 TRP A O 1
ATOM 1355 N N . GLU A 1 173 ? 10.771 2.013 -16.341 1.00 92.12 173 GLU A N 1
ATOM 1356 C CA . GLU A 1 173 ? 11.797 3.056 -16.217 1.00 92.12 173 GLU A CA 1
ATOM 1357 C C . GLU A 1 173 ? 12.165 3.357 -14.773 1.00 92.12 173 GLU A C 1
ATOM 1359 O O . GLU A 1 173 ? 13.356 3.439 -14.455 1.00 92.12 173 GLU A O 1
ATOM 1364 N N . ILE A 1 174 ? 11.175 3.395 -13.884 1.00 91.38 174 ILE A N 1
ATOM 1365 C CA . ILE A 1 174 ? 11.409 3.487 -12.443 1.00 91.38 174 ILE A CA 1
ATOM 1366 C C . ILE A 1 174 ? 12.210 2.296 -11.925 1.00 91.38 174 ILE A C 1
ATOM 1368 O O . ILE A 1 174 ? 13.186 2.490 -11.190 1.00 91.38 174 ILE A O 1
ATOM 1372 N N . ALA A 1 175 ? 11.873 1.077 -12.360 1.00 90.31 175 ALA A N 1
ATOM 1373 C CA . ALA A 1 175 ? 12.644 -0.109 -12.017 1.00 90.31 175 ALA A CA 1
ATOM 1374 C C . ALA A 1 175 ? 14.111 0.015 -12.466 1.00 90.31 175 ALA A C 1
ATOM 1376 O O . ALA A 1 175 ? 14.984 -0.480 -11.749 1.00 90.31 175 ALA A O 1
ATOM 1377 N N . LYS A 1 176 ? 14.395 0.687 -13.601 1.00 89.81 176 LYS A N 1
ATOM 1378 C CA . LYS A 1 176 ? 15.766 0.961 -14.087 1.00 89.81 176 LYS A CA 1
ATOM 1379 C C . LYS A 1 176 ? 16.538 1.921 -13.201 1.00 89.81 176 LYS A C 1
ATOM 1381 O O . LYS A 1 176 ? 17.693 1.659 -12.885 1.00 89.81 176 LYS A O 1
ATOM 1386 N N . ILE A 1 177 ? 15.902 3.020 -12.818 1.00 88.50 177 ILE A N 1
ATOM 1387 C CA . ILE A 1 177 ? 16.565 4.131 -12.131 1.00 88.50 177 ILE A CA 1
ATOM 1388 C C . ILE A 1 177 ? 16.831 3.796 -10.662 1.00 88.50 177 ILE A C 1
ATOM 1390 O O . ILE A 1 177 ? 17.908 4.078 -10.142 1.00 88.50 177 ILE A O 1
ATOM 1394 N N . LYS A 1 178 ? 15.847 3.213 -9.967 1.00 84.19 178 LYS A N 1
ATOM 1395 C CA . LYS A 1 178 ? 15.894 3.063 -8.501 1.00 84.19 178 LYS A CA 1
ATOM 1396 C C . LYS A 1 178 ? 16.671 1.841 -8.024 1.00 84.19 178 LYS A C 1
ATOM 1398 O O . LYS A 1 178 ? 17.045 1.778 -6.855 1.00 84.19 178 LYS A O 1
ATOM 1403 N N . ASN A 1 179 ? 16.928 0.880 -8.905 1.00 76.62 179 ASN A N 1
ATOM 1404 C CA . ASN A 1 179 ? 17.543 -0.380 -8.523 1.00 76.62 179 ASN A CA 1
ATOM 1405 C C . ASN A 1 179 ? 18.967 -0.452 -9.062 1.00 76.62 179 ASN A C 1
ATOM 1407 O O . ASN A 1 179 ? 19.195 -0.350 -10.261 1.00 76.62 179 ASN A O 1
ATOM 1411 N N . HIS A 1 180 ? 19.941 -0.696 -8.187 1.00 75.62 180 HIS A N 1
ATOM 1412 C CA . HIS A 1 180 ? 21.287 -1.064 -8.620 1.00 75.62 180 HIS A CA 1
ATOM 1413 C C . HIS A 1 180 ? 21.236 -2.468 -9.232 1.00 75.62 180 HIS A C 1
ATOM 1415 O O . HIS A 1 180 ? 21.388 -3.472 -8.538 1.00 75.62 180 HIS A O 1
ATOM 1421 N N . TRP A 1 181 ? 20.975 -2.535 -10.537 1.00 70.31 181 TRP A N 1
ATOM 1422 C CA . TRP A 1 181 ? 20.685 -3.758 -11.296 1.00 70.31 181 TRP A CA 1
ATOM 1423 C C . TRP A 1 181 ? 21.738 -4.849 -11.194 1.00 70.31 181 TRP A C 1
ATOM 1425 O O . TRP A 1 181 ? 21.417 -6.023 -11.353 1.00 70.31 181 TRP A O 1
ATOM 1435 N N . ILE A 1 182 ? 22.971 -4.456 -10.892 1.00 72.31 182 ILE A N 1
ATOM 1436 C CA . ILE A 1 182 ? 24.094 -5.363 -10.676 1.00 72.31 182 ILE A CA 1
ATOM 1437 C C . ILE A 1 182 ? 23.813 -6.303 -9.496 1.00 72.31 182 ILE A C 1
ATOM 1439 O O . ILE A 1 182 ? 24.194 -7.464 -9.541 1.00 72.31 182 ILE A O 1
ATOM 1443 N N . ARG A 1 183 ? 23.094 -5.839 -8.465 1.00 83.12 183 ARG A N 1
ATOM 1444 C CA . ARG A 1 183 ? 22.852 -6.626 -7.248 1.00 83.12 183 ARG A CA 1
ATOM 1445 C C . ARG A 1 183 ? 21.691 -7.619 -7.354 1.00 83.12 183 ARG A C 1
ATOM 1447 O O . ARG A 1 183 ? 21.604 -8.501 -6.515 1.00 83.12 183 ARG A O 1
ATOM 1454 N N . TYR A 1 184 ? 20.786 -7.472 -8.329 1.00 83.62 184 TYR A N 1
ATOM 1455 C CA . TYR A 1 184 ? 19.562 -8.293 -8.417 1.00 83.62 184 TYR A CA 1
ATOM 1456 C C . TYR A 1 184 ? 19.199 -8.651 -9.869 1.00 83.62 184 TYR A C 1
ATOM 1458 O O . TYR A 1 184 ? 18.145 -8.240 -10.372 1.00 83.62 184 TYR A O 1
ATOM 1466 N N . PRO A 1 185 ? 20.060 -9.404 -10.576 1.00 87.31 185 PRO A N 1
ATOM 1467 C CA . PRO A 1 185 ? 19.849 -9.734 -11.983 1.00 87.31 185 PRO A CA 1
ATOM 1468 C C . PRO A 1 185 ? 18.589 -10.583 -12.214 1.00 87.31 185 PRO A C 1
ATOM 1470 O O . PRO A 1 185 ? 17.895 -10.364 -13.207 1.00 87.31 185 PRO A O 1
ATOM 1473 N N . THR A 1 186 ? 18.258 -11.500 -11.299 1.00 89.25 186 THR A N 1
ATOM 1474 C CA . THR A 1 186 ? 17.072 -12.370 -11.399 1.00 89.25 186 THR A CA 1
ATOM 1475 C C . THR A 1 186 ? 15.777 -11.573 -11.283 1.00 89.25 186 THR A C 1
ATOM 1477 O O . THR A 1 186 ? 14.955 -11.611 -12.196 1.00 89.25 186 THR A O 1
ATOM 1480 N N . TRP A 1 187 ? 15.637 -10.751 -10.234 1.00 89.62 187 TRP A N 1
ATOM 1481 C CA . TRP A 1 187 ? 14.471 -9.873 -10.063 1.00 89.62 187 TRP A CA 1
ATOM 1482 C C . TRP A 1 187 ? 14.275 -8.966 -11.283 1.00 89.62 187 TRP A C 1
ATOM 1484 O O . TRP A 1 187 ? 13.173 -8.862 -11.809 1.00 89.62 187 TRP A O 1
ATOM 1494 N N . ARG A 1 188 ? 15.359 -8.381 -11.814 1.00 89.62 188 ARG A N 1
ATOM 1495 C CA . ARG A 1 188 ? 15.303 -7.560 -13.032 1.00 89.62 188 ARG A CA 1
ATOM 1496 C C . ARG A 1 188 ? 14.758 -8.336 -14.232 1.00 89.62 188 ARG A C 1
ATOM 1498 O O . ARG A 1 188 ? 13.938 -7.788 -14.966 1.00 89.62 188 ARG A O 1
ATOM 1505 N N . LYS A 1 189 ? 15.244 -9.558 -14.479 1.00 90.19 189 LYS A N 1
ATOM 1506 C CA . LYS A 1 189 ? 14.769 -10.395 -15.595 1.00 90.19 189 LYS A CA 1
ATOM 1507 C C . LYS A 1 189 ? 13.274 -10.686 -15.451 1.00 90.19 189 LYS A C 1
ATOM 1509 O O . LYS A 1 189 ? 12.548 -10.498 -16.421 1.00 90.19 189 LYS A O 1
ATOM 1514 N N . ASN A 1 190 ? 12.826 -11.035 -14.247 1.00 91.50 190 ASN A N 1
ATOM 1515 C CA . ASN A 1 190 ? 11.426 -11.364 -13.980 1.00 91.50 190 ASN A CA 1
ATOM 1516 C C . ASN A 1 190 ? 10.510 -10.144 -14.104 1.00 91.50 190 ASN A C 1
ATOM 1518 O O . ASN A 1 190 ? 9.520 -10.212 -14.819 1.00 91.50 190 ASN A O 1
ATOM 1522 N N . VAL A 1 191 ? 10.874 -8.995 -13.529 1.00 90.38 191 VAL A N 1
ATOM 1523 C CA . VAL A 1 191 ? 10.095 -7.754 -13.691 1.00 90.38 191 VAL A CA 1
ATOM 1524 C C . VAL A 1 191 ? 10.033 -7.312 -15.150 1.00 90.38 191 VAL A C 1
ATOM 1526 O O . VAL A 1 191 ? 8.985 -6.878 -15.618 1.00 90.38 191 VAL A O 1
ATOM 1529 N N . LYS A 1 192 ? 11.132 -7.456 -15.901 1.00 91.25 192 LYS A N 1
ATOM 1530 C CA . LYS A 1 192 ? 11.145 -7.162 -17.339 1.00 91.25 192 LYS A CA 1
ATOM 1531 C C . LYS A 1 192 ? 10.198 -8.070 -18.120 1.00 91.25 192 LYS A C 1
ATOM 1533 O O . LYS A 1 192 ? 9.591 -7.594 -19.070 1.00 91.25 192 LYS A O 1
ATOM 1538 N N . ALA A 1 193 ? 10.148 -9.355 -17.774 1.00 90.75 193 ALA A N 1
ATOM 1539 C CA . ALA A 1 193 ? 9.251 -10.315 -18.403 1.00 90.75 193 ALA A CA 1
ATOM 1540 C C . ALA A 1 193 ? 7.791 -9.958 -18.091 1.00 90.75 193 ALA A C 1
ATOM 1542 O O . ALA A 1 193 ? 7.031 -9.717 -19.025 1.00 90.75 193 ALA A O 1
ATOM 1543 N N . ILE A 1 194 ? 7.465 -9.768 -16.805 1.00 91.56 194 ILE A N 1
ATOM 1544 C CA . ILE A 1 194 ? 6.120 -9.411 -16.330 1.00 91.56 194 ILE A CA 1
ATOM 1545 C C . ILE A 1 194 ? 5.606 -8.158 -17.041 1.00 91.56 194 ILE A C 1
ATOM 1547 O O . ILE A 1 194 ? 4.573 -8.214 -17.690 1.00 91.56 194 ILE A O 1
ATOM 1551 N N . LEU A 1 195 ? 6.363 -7.054 -17.019 1.00 88.69 195 LEU A N 1
ATOM 1552 C CA . LEU A 1 195 ? 5.941 -5.782 -17.631 1.00 88.69 195 LEU A CA 1
ATOM 1553 C C . LEU A 1 195 ? 5.903 -5.802 -19.172 1.00 88.69 195 LEU A C 1
ATOM 1555 O O . LEU A 1 195 ? 5.542 -4.806 -19.794 1.00 88.69 195 LEU A O 1
ATOM 1559 N N . ARG A 1 196 ? 6.337 -6.897 -19.803 1.00 89.00 196 ARG A N 1
ATOM 1560 C CA . ARG A 1 196 ? 6.228 -7.132 -21.251 1.00 89.00 196 ARG A CA 1
ATOM 1561 C C . ARG A 1 196 ? 5.138 -8.149 -21.595 1.00 89.00 196 ARG A C 1
ATOM 1563 O O . ARG A 1 196 ? 5.051 -8.533 -22.758 1.00 89.00 196 ARG A O 1
ATOM 1570 N N . GLY A 1 197 ? 4.367 -8.618 -20.612 1.00 86.25 197 GLY A N 1
ATOM 1571 C CA . GLY A 1 197 ? 3.390 -9.692 -20.797 1.00 86.25 197 GLY A CA 1
ATOM 1572 C C . GLY A 1 197 ? 4.028 -11.043 -21.136 1.00 86.25 197 GLY A C 1
ATOM 1573 O O . GLY A 1 197 ? 3.420 -11.857 -21.818 1.00 86.25 197 GLY A O 1
ATOM 1574 N N . SER A 1 198 ? 5.284 -11.266 -20.737 1.00 85.69 198 SER A N 1
ATOM 1575 C CA . SER A 1 198 ? 5.967 -12.558 -20.873 1.00 85.69 198 SER A CA 1
ATOM 1576 C C . SER A 1 198 ? 6.032 -13.262 -19.520 1.00 85.69 198 SER A C 1
ATOM 1578 O O . SER A 1 198 ? 6.215 -12.605 -18.492 1.00 85.69 198 SER A O 1
ATOM 1580 N N . ASP A 1 199 ? 5.972 -14.592 -19.519 1.00 81.25 199 ASP A N 1
ATOM 1581 C CA . ASP A 1 199 ? 6.091 -15.360 -18.282 1.00 81.25 199 ASP A CA 1
ATOM 1582 C C . ASP A 1 199 ? 7.460 -15.135 -17.612 1.00 81.25 199 ASP A C 1
ATOM 1584 O O . ASP A 1 199 ? 8.503 -15.156 -18.283 1.00 81.25 199 ASP A O 1
ATOM 1588 N N . PRO A 1 200 ? 7.498 -14.891 -16.287 1.00 80.50 200 PRO A N 1
ATOM 1589 C CA . PRO A 1 200 ? 8.750 -14.775 -15.560 1.00 80.50 200 PRO A CA 1
ATOM 1590 C C . PRO A 1 200 ? 9.493 -16.111 -15.581 1.00 80.50 200 PRO A C 1
ATOM 1592 O O . PRO A 1 200 ? 8.891 -17.185 -15.588 1.00 80.50 200 PRO A O 1
ATOM 1595 N N . VAL A 1 201 ? 10.825 -16.058 -15.533 1.00 77.38 201 VAL A N 1
ATOM 1596 C CA . VAL A 1 201 ? 11.615 -17.282 -15.418 1.00 77.38 201 VAL A CA 1
ATOM 1597 C C . VAL A 1 201 ? 11.457 -17.778 -13.985 1.00 77.38 201 VAL A C 1
ATOM 1599 O O . VAL A 1 201 ? 12.054 -17.225 -13.055 1.00 77.38 201 VAL A O 1
ATOM 1602 N N . VAL A 1 202 ? 10.597 -18.780 -13.801 1.00 67.31 202 VAL A N 1
ATOM 1603 C CA . VAL A 1 202 ? 10.393 -19.450 -12.517 1.00 67.31 202 VAL A CA 1
ATOM 1604 C C . VAL A 1 202 ? 11.641 -20.276 -12.231 1.00 67.31 202 VAL A C 1
ATOM 1606 O O . VAL A 1 202 ? 11.737 -21.446 -12.585 1.00 67.31 202 VAL A O 1
ATOM 1609 N N . TYR A 1 203 ? 12.633 -19.653 -11.607 1.00 60.06 203 TYR A N 1
ATOM 1610 C CA . TYR A 1 203 ? 13.577 -20.413 -10.807 1.00 60.06 203 TYR A CA 1
ATOM 1611 C C . TYR A 1 203 ? 12.881 -20.663 -9.476 1.00 60.06 203 TYR A C 1
ATOM 1613 O O . TYR A 1 203 ? 12.407 -19.716 -8.851 1.00 60.06 203 TYR A O 1
ATOM 1621 N N . SER A 1 204 ? 12.763 -21.927 -9.073 1.00 51.75 204 SER A N 1
ATOM 1622 C CA . SER A 1 204 ? 12.364 -22.303 -7.720 1.00 51.75 204 SER A CA 1
ATOM 1623 C C . SER A 1 204 ? 13.336 -21.639 -6.739 1.00 51.75 204 SER A C 1
ATOM 1625 O O . SER A 1 204 ? 14.433 -22.146 -6.512 1.00 51.75 204 SER A O 1
ATOM 1627 N N . GLU A 1 205 ? 12.979 -20.451 -6.246 1.00 51.81 205 GLU A N 1
ATOM 1628 C CA . GLU A 1 205 ? 13.738 -19.695 -5.253 1.00 51.81 205 GLU A CA 1
ATOM 1629 C C . GLU A 1 205 ? 13.663 -20.448 -3.917 1.00 51.81 205 GLU A C 1
ATOM 1631 O O . GLU A 1 205 ? 12.892 -20.109 -3.023 1.00 51.81 205 GLU A O 1
ATOM 1636 N N . GLU A 1 206 ? 14.524 -21.449 -3.739 1.00 48.16 206 GLU A N 1
ATOM 1637 C CA . GLU A 1 206 ? 15.242 -21.496 -2.473 1.00 48.16 206 GLU A CA 1
ATOM 1638 C C . GLU A 1 206 ? 16.004 -20.171 -2.389 1.00 48.16 206 GLU A C 1
ATOM 1640 O O . GLU A 1 206 ? 16.922 -19.905 -3.166 1.00 48.16 206 GLU A O 1
ATOM 1645 N N . LEU A 1 207 ? 15.518 -19.292 -1.511 1.00 53.00 207 LEU A N 1
ATOM 1646 C CA . LEU A 1 207 ? 16.142 -18.043 -1.088 1.00 53.00 207 LEU A CA 1
ATOM 1647 C C . LEU A 1 207 ? 17.525 -18.338 -0.486 1.00 53.00 207 LEU A C 1
ATOM 1649 O O . LEU A 1 207 ? 17.733 -18.234 0.719 1.00 53.00 207 LEU A O 1
ATOM 1653 N N . ASN A 1 208 ? 18.494 -18.684 -1.327 1.00 46.75 208 ASN A N 1
ATOM 1654 C CA . ASN A 1 208 ? 19.889 -18.446 -1.022 1.00 46.75 208 ASN A CA 1
ATOM 1655 C C . ASN A 1 208 ? 20.082 -16.939 -1.176 1.00 46.75 208 ASN A C 1
ATOM 1657 O O . ASN A 1 208 ? 20.469 -16.438 -2.232 1.00 46.75 208 ASN A O 1
ATOM 1661 N N . ASP A 1 209 ? 19.732 -16.208 -0.115 1.00 51.09 209 ASP A N 1
ATOM 1662 C CA . ASP A 1 209 ? 20.350 -14.924 0.183 1.00 51.09 209 ASP A CA 1
ATOM 1663 C C . ASP A 1 209 ? 21.857 -15.197 0.229 1.00 51.09 209 ASP A C 1
ATOM 1665 O O . ASP A 1 209 ? 22.401 -15.526 1.284 1.00 51.09 209 ASP A O 1
ATOM 1669 N N . GLU A 1 210 ? 22.534 -15.149 -0.924 1.00 49.97 210 GLU A N 1
ATOM 1670 C CA . GLU A 1 210 ? 23.98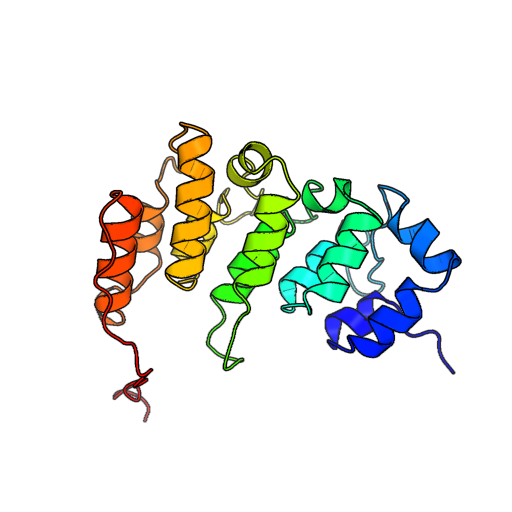7 -15.186 -0.921 1.00 49.97 210 GLU A CA 1
ATOM 1671 C C . GLU A 1 210 ? 24.438 -14.034 -0.021 1.00 49.97 210 GLU A C 1
ATOM 1673 O O . GLU A 1 210 ? 24.050 -12.876 -0.255 1.00 49.97 210 GLU A O 1
ATOM 1678 N N . PRO A 1 211 ? 25.179 -14.338 1.059 1.00 49.16 211 PRO A N 1
ATOM 1679 C CA . PRO A 1 211 ? 25.618 -13.321 1.986 1.00 49.16 211 PRO A CA 1
ATOM 1680 C C . PRO A 1 211 ? 26.396 -12.290 1.184 1.00 49.16 211 PRO A C 1
ATOM 1682 O O . PRO A 1 211 ? 27.274 -12.635 0.397 1.00 49.16 211 PRO A O 1
ATOM 1685 N N . ASN A 1 212 ? 26.035 -11.020 1.364 1.00 56.06 212 ASN A N 1
ATOM 1686 C CA . ASN A 1 212 ? 26.737 -9.893 0.769 1.00 56.06 212 ASN A CA 1
ATOM 1687 C C . ASN A 1 212 ? 28.256 -10.097 0.952 1.00 56.06 212 ASN A C 1
ATOM 1689 O O . ASN A 1 212 ? 28.720 -9.980 2.088 1.00 56.06 212 ASN A O 1
ATOM 1693 N N . PRO A 1 213 ? 29.043 -10.345 -0.114 1.00 48.19 213 PRO A N 1
ATOM 1694 C CA . PRO A 1 213 ? 30.477 -10.615 0.017 1.00 48.19 213 PRO A CA 1
ATOM 1695 C C . PRO A 1 213 ? 31.284 -9.366 0.422 1.00 48.19 213 PRO A C 1
ATOM 1697 O O . PRO A 1 213 ? 32.507 -9.400 0.466 1.00 48.19 213 PRO A O 1
ATOM 1700 N N . ALA A 1 214 ? 30.606 -8.250 0.713 1.00 52.47 214 ALA A N 1
ATOM 1701 C CA . ALA A 1 214 ? 31.187 -6.967 1.087 1.00 52.47 214 ALA A CA 1
ATOM 1702 C C . ALA A 1 214 ? 30.634 -6.425 2.422 1.00 52.47 214 ALA A C 1
ATOM 1704 O O . ALA A 1 214 ? 30.342 -5.232 2.533 1.00 52.47 214 ALA A O 1
ATOM 1705 N N . ALA A 1 215 ? 30.440 -7.285 3.423 1.00 42.19 215 ALA A N 1
ATOM 1706 C CA . ALA A 1 215 ? 30.307 -6.857 4.815 1.00 42.19 215 ALA A CA 1
ATOM 1707 C C . ALA A 1 215 ? 31.638 -7.129 5.548 1.00 42.19 215 ALA A C 1
ATOM 1709 O O . ALA A 1 215 ? 31.900 -8.291 5.854 1.00 42.19 215 ALA A O 1
ATOM 1710 N N . PRO A 1 216 ? 32.505 -6.116 5.752 1.00 50.88 216 PRO A N 1
ATOM 1711 C CA . PRO A 1 216 ? 33.566 -6.188 6.755 1.00 50.88 216 PRO A CA 1
ATOM 1712 C C . PRO A 1 216 ? 32.992 -6.177 8.178 1.00 50.88 216 PRO A C 1
ATOM 1714 O O . PRO A 1 216 ? 31.906 -5.578 8.376 1.00 50.88 216 PRO A O 1
#

Secondary structure (DSSP, 8-state):
-----HHHHHHTT-HHHHHHHHTSHHHHHHHHSTT-----TTS-TT----HHHHHHTT---HHHHHHHHHH-GGGGTPPPTTT---HHHHHHHHHT-TTS-S---THHHHHHHHHS-HHHHHH----BTTB---HHHHHHHHT--HHHHHHHHHHHHTTT-----TTS--HHHHHHHHS-GGG-HHHHHHHHHHTTT---------------TT--